Protein AF-A0A8J2XBV1-F1 (afdb_monomer_lite)

pLDDT: mean 71.99, std 15.27, range [30.27, 92.56]

Radius of gyration: 25.6 Å; chains: 1; bounding box: 51×56×79 Å

Structure (mmCIF, N/CA/C/O backbone):
data_AF-A0A8J2XBV1-F1
#
_entry.id   AF-A0A8J2XBV1-F1
#
loop_
_atom_site.group_PDB
_atom_site.id
_atom_site.type_symbol
_atom_site.label_atom_id
_atom_site.label_alt_id
_atom_site.label_comp_id
_atom_site.label_asym_id
_atom_site.label_entity_id
_atom_site.label_seq_id
_atom_site.pdbx_PDB_ins_code
_atom_site.Cartn_x
_atom_site.Cartn_y
_atom_site.Cartn_z
_atom_site.occupancy
_atom_site.B_iso_or_equiv
_atom_site.auth_seq_id
_atom_site.auth_comp_id
_atom_site.auth_asym_id
_atom_site.auth_atom_id
_atom_site.pdbx_PDB_model_num
ATOM 1 N N . MET A 1 1 ? -4.674 9.922 -10.154 1.00 35.88 1 MET A N 1
ATOM 2 C CA . MET A 1 1 ? -4.301 10.933 -9.141 1.00 35.88 1 MET A CA 1
ATOM 3 C C . MET A 1 1 ? -2.836 10.700 -8.803 1.00 35.88 1 MET A C 1
ATOM 5 O O . MET A 1 1 ? -2.489 9.567 -8.504 1.00 35.88 1 MET A O 1
ATOM 9 N N . ASN A 1 2 ? -1.985 11.711 -8.998 1.00 31.38 2 ASN A N 1
ATOM 10 C CA . ASN A 1 2 ? -0.523 11.577 -9.032 1.00 31.38 2 ASN A CA 1
ATOM 11 C C . ASN A 1 2 ? 0.071 11.439 -7.621 1.00 31.38 2 ASN A C 1
ATOM 13 O O . ASN A 1 2 ? -0.265 12.232 -6.742 1.00 31.38 2 ASN A O 1
ATOM 17 N N . SER A 1 3 ? 0.980 10.481 -7.415 1.00 35.09 3 SER A N 1
ATOM 18 C CA . SER A 1 3 ? 1.706 10.285 -6.147 1.00 35.09 3 SER A CA 1
ATOM 19 C C . SER A 1 3 ? 2.501 11.526 -5.713 1.00 35.09 3 SER A C 1
ATOM 21 O O . SER A 1 3 ? 2.623 11.780 -4.520 1.00 35.09 3 SER A O 1
ATOM 23 N N . SER A 1 4 ? 2.937 12.356 -6.667 1.00 41.31 4 SER A N 1
ATOM 24 C CA . SER A 1 4 ? 3.651 13.616 -6.418 1.00 41.31 4 SER A CA 1
ATOM 25 C C . SER A 1 4 ? 2.834 14.654 -5.640 1.00 41.31 4 SER A C 1
ATOM 27 O O . SER A 1 4 ? 3.397 15.432 -4.875 1.00 41.31 4 SER A O 1
ATOM 29 N N . HIS A 1 5 ? 1.503 14.650 -5.769 1.00 43.91 5 HIS A N 1
ATOM 30 C CA . HIS A 1 5 ? 0.652 15.558 -4.996 1.00 43.91 5 HIS A CA 1
ATOM 31 C C . HIS A 1 5 ? 0.572 15.167 -3.517 1.00 43.91 5 HIS A C 1
ATOM 33 O O . HIS A 1 5 ? 0.484 16.047 -2.666 1.00 43.91 5 HIS A O 1
ATOM 39 N N . LEU A 1 6 ? 0.619 13.867 -3.207 1.00 44.00 6 LEU A N 1
ATOM 40 C CA . LEU A 1 6 ? 0.543 13.367 -1.831 1.00 44.00 6 LEU A CA 1
ATOM 41 C C . LEU A 1 6 ? 1.850 13.617 -1.067 1.00 44.00 6 LEU A C 1
ATOM 43 O O . LEU A 1 6 ? 1.799 14.012 0.094 1.00 44.00 6 LEU A O 1
ATOM 47 N N . SER A 1 7 ? 3.000 13.470 -1.732 1.00 50.03 7 SER A N 1
ATOM 48 C CA . SER A 1 7 ? 4.315 13.785 -1.155 1.00 50.03 7 SER A CA 1
ATOM 49 C C . SER A 1 7 ? 4.479 15.283 -0.865 1.00 50.03 7 SER A C 1
ATOM 51 O O . SER A 1 7 ? 4.892 15.652 0.231 1.00 50.03 7 SER A O 1
ATOM 53 N N . ASN A 1 8 ? 4.053 16.158 -1.784 1.00 48.69 8 ASN A N 1
ATOM 54 C CA . ASN A 1 8 ? 4.083 17.610 -1.556 1.00 48.69 8 ASN A CA 1
ATOM 55 C C . ASN A 1 8 ? 3.135 18.049 -0.427 1.00 48.69 8 ASN A C 1
ATOM 57 O O . ASN A 1 8 ? 3.473 18.936 0.354 1.00 48.69 8 ASN A O 1
ATOM 61 N N . LEU A 1 9 ? 1.965 17.409 -0.299 1.00 50.53 9 LEU A N 1
ATOM 62 C CA . LEU A 1 9 ? 1.059 17.625 0.834 1.00 50.53 9 LEU A CA 1
ATOM 63 C C . LEU A 1 9 ? 1.712 17.227 2.163 1.00 50.53 9 LEU A C 1
ATOM 65 O O . LEU A 1 9 ? 1.534 17.930 3.154 1.00 50.53 9 LEU A O 1
ATOM 69 N N . GLN A 1 10 ? 2.483 16.138 2.198 1.00 57.53 10 GLN A N 1
ATOM 70 C CA . GLN A 1 10 ? 3.184 15.686 3.401 1.00 57.53 10 GLN A CA 1
ATOM 71 C C . GLN A 1 10 ? 4.262 16.686 3.845 1.00 57.53 10 GLN A C 1
ATOM 73 O O . GLN A 1 10 ? 4.274 17.070 5.014 1.00 57.53 10 GLN A O 1
ATOM 78 N N . GLU A 1 11 ? 5.122 17.149 2.935 1.00 58.75 11 GLU A N 1
ATOM 79 C CA . GLU A 1 11 ? 6.176 18.122 3.263 1.00 58.75 11 GLU A CA 1
ATOM 80 C C . GLU A 1 11 ? 5.599 19.462 3.729 1.00 58.75 11 GLU A C 1
ATOM 82 O O . GLU A 1 11 ? 6.021 19.990 4.759 1.00 58.75 11 GLU A O 1
ATOM 87 N N . GLN A 1 12 ? 4.575 19.976 3.041 1.00 55.91 12 GLN A N 1
ATOM 88 C CA . GLN A 1 12 ? 3.907 21.223 3.428 1.00 55.91 12 GLN A CA 1
ATOM 89 C C . GLN A 1 12 ? 3.196 21.099 4.784 1.00 55.91 12 GLN A C 1
ATOM 91 O O . GLN A 1 12 ? 3.256 22.016 5.601 1.00 55.91 12 GLN A O 1
ATOM 96 N N . THR A 1 13 ? 2.575 19.948 5.063 1.00 55.38 13 THR A N 1
ATOM 97 C CA . THR A 1 13 ? 1.907 19.689 6.349 1.00 55.38 13 THR A CA 1
ATOM 98 C C . THR A 1 13 ? 2.910 19.579 7.500 1.00 55.38 13 THR A C 1
ATOM 100 O O . THR A 1 13 ? 2.673 20.119 8.578 1.00 55.38 13 THR A O 1
ATOM 103 N N . LEU A 1 14 ? 4.044 18.903 7.286 1.00 55.84 14 LEU A N 1
ATOM 104 C CA . LEU A 1 14 ? 5.081 18.735 8.309 1.00 55.84 14 LEU A CA 1
ATOM 105 C C . LEU A 1 14 ? 5.819 20.049 8.605 1.00 55.84 14 LEU A C 1
ATOM 107 O O . LEU A 1 14 ? 6.143 20.308 9.762 1.00 55.84 14 LEU A O 1
ATOM 111 N N . GLN A 1 15 ? 6.042 20.897 7.595 1.00 55.69 15 GLN A N 1
ATOM 112 C CA . GLN A 1 15 ? 6.682 22.206 7.769 1.00 55.69 15 GLN A CA 1
ATOM 113 C C . GLN A 1 15 ? 5.765 23.230 8.458 1.00 55.69 15 GLN A C 1
ATOM 115 O O . GLN A 1 15 ? 6.230 23.973 9.321 1.00 55.69 15 GLN A O 1
ATOM 120 N N . ALA A 1 16 ? 4.465 23.248 8.137 1.00 52.16 16 ALA A N 1
ATOM 121 C CA . ALA A 1 16 ? 3.507 24.188 8.730 1.00 52.16 16 ALA A CA 1
ATOM 122 C C . ALA A 1 16 ? 3.268 23.956 10.237 1.00 52.16 16 ALA A C 1
ATOM 124 O O . ALA A 1 16 ? 2.949 24.893 10.968 1.00 52.16 16 ALA A O 1
ATOM 125 N N . GLN A 1 17 ? 3.448 22.725 10.726 1.00 53.00 17 GLN A N 1
ATOM 126 C CA . GLN A 1 17 ? 3.076 22.339 12.091 1.00 53.00 17 GLN A CA 1
ATOM 127 C C . GLN A 1 17 ? 4.174 22.445 13.152 1.00 53.00 17 GLN A C 1
ATOM 129 O O . GLN A 1 17 ? 3.894 22.207 14.328 1.00 53.00 17 GLN A O 1
ATOM 134 N N . ASN A 1 18 ? 5.397 22.849 12.803 1.00 51.78 18 ASN A N 1
ATOM 135 C CA . ASN A 1 18 ? 6.452 23.037 13.808 1.00 51.78 18 ASN A CA 1
ATOM 136 C C . ASN A 1 18 ? 6.137 24.143 14.842 1.00 51.78 18 ASN A C 1
ATOM 138 O O . ASN A 1 18 ? 6.843 24.243 15.841 1.00 51.78 18 ASN A O 1
ATOM 142 N N . ASN A 1 19 ? 5.054 24.915 14.659 1.00 46.25 19 ASN A N 1
ATOM 143 C CA . ASN A 1 19 ? 4.699 26.062 15.503 1.00 46.25 19 ASN A CA 1
ATOM 144 C C . ASN A 1 19 ? 3.360 25.947 16.270 1.00 46.25 19 ASN A C 1
ATOM 146 O O . ASN A 1 19 ? 3.010 26.882 16.987 1.00 46.25 19 ASN A O 1
ATOM 150 N N . SER A 1 20 ? 2.603 24.844 16.168 1.00 54.25 20 SER A N 1
ATOM 151 C CA . SER A 1 20 ? 1.304 24.692 16.858 1.00 54.25 20 SER A CA 1
A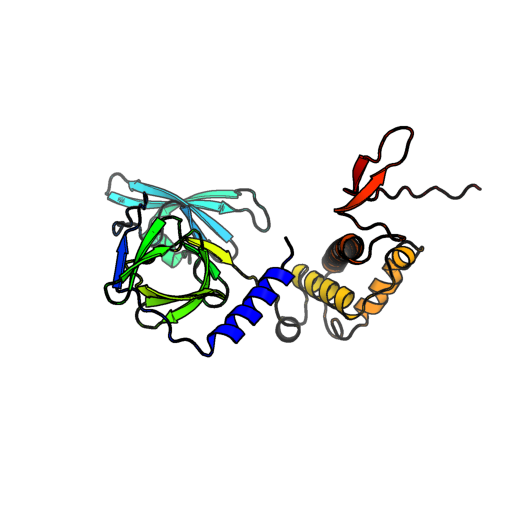TOM 152 C C . SER A 1 20 ? 1.279 23.488 17.803 1.00 54.25 20 SER A C 1
ATOM 154 O O . SER A 1 20 ? 1.558 22.367 17.378 1.00 54.25 20 SER A O 1
ATOM 156 N N . LEU A 1 21 ? 0.898 23.700 19.069 1.00 67.56 21 LEU A N 1
ATOM 157 C CA . LEU A 1 21 ? 0.720 22.616 20.042 1.00 67.56 21 LEU A CA 1
ATOM 158 C C . LEU A 1 21 ? -0.453 21.697 19.638 1.00 67.56 21 LEU A C 1
ATOM 160 O O . LEU A 1 21 ? -1.540 22.199 19.341 1.00 67.56 21 LEU A O 1
ATOM 164 N N . PRO A 1 22 ? -0.265 20.365 19.650 1.00 70.56 22 PRO A N 1
ATOM 165 C CA . PRO A 1 22 ? -1.313 19.417 19.290 1.00 70.56 22 PRO A CA 1
ATOM 166 C C . PRO A 1 22 ? -2.456 19.421 20.314 1.00 70.56 22 PRO A C 1
ATOM 168 O O . PRO A 1 22 ? -2.231 19.465 21.526 1.00 70.56 22 PRO A O 1
ATOM 171 N N . GLN A 1 23 ? -3.697 19.342 19.832 1.00 77.12 23 GLN A N 1
ATOM 172 C CA . GLN A 1 23 ? -4.890 19.353 20.677 1.00 77.12 23 GLN A CA 1
ATOM 173 C C . GLN A 1 23 ? -5.226 17.936 21.152 1.00 77.12 23 GLN A C 1
ATOM 175 O O . GLN A 1 23 ? -5.522 17.041 20.356 1.00 77.12 23 GLN A O 1
ATOM 180 N N . LYS A 1 24 ? -5.193 17.719 22.470 1.00 76.56 24 LYS A N 1
ATOM 181 C CA . LYS A 1 24 ? -5.520 16.422 23.070 1.00 76.56 24 LYS A CA 1
ATOM 182 C C . LYS A 1 24 ? -7.031 16.246 23.187 1.00 76.56 24 LYS A C 1
ATOM 184 O O . LYS A 1 24 ? -7.700 17.045 23.840 1.00 76.56 24 LYS A O 1
ATOM 189 N N . ILE A 1 25 ? -7.557 15.181 22.589 1.00 73.19 25 ILE A N 1
ATOM 190 C CA . ILE A 1 25 ? -8.992 14.899 22.597 1.00 73.19 25 ILE A CA 1
ATOM 191 C C . ILE A 1 25 ? -9.356 14.114 23.855 1.00 73.19 25 ILE A C 1
ATOM 193 O O . ILE A 1 25 ? -8.759 13.081 24.159 1.00 73.19 25 ILE A O 1
ATOM 197 N N . GLN A 1 26 ? -10.346 14.619 24.587 1.00 70.12 26 GLN A N 1
ATOM 198 C CA . GLN A 1 26 ? -10.780 14.059 25.868 1.00 70.12 26 GLN A CA 1
ATOM 199 C C . GLN A 1 26 ? -11.886 13.015 25.691 1.00 70.12 26 GLN A C 1
ATOM 201 O O . GLN A 1 26 ? -11.891 11.991 26.370 1.00 70.12 26 GLN A O 1
ATOM 206 N N . ALA A 1 27 ? -12.815 13.259 24.766 1.00 60.91 27 ALA A N 1
ATOM 207 C CA . ALA A 1 27 ? -13.942 12.374 24.497 1.00 60.91 27 ALA A CA 1
ATOM 208 C C . ALA A 1 27 ? -14.411 12.502 23.047 1.00 60.91 27 ALA A C 1
ATOM 210 O O . ALA A 1 27 ? -14.194 13.530 22.402 1.00 60.91 27 ALA A O 1
ATOM 211 N N . ILE A 1 28 ? -15.038 11.440 22.535 1.00 53.34 28 ILE A N 1
ATOM 212 C CA . ILE A 1 28 ? -15.497 11.355 21.148 1.00 53.34 28 ILE A CA 1
ATOM 213 C C . ILE A 1 28 ? -16.878 10.718 21.125 1.00 53.34 28 ILE A C 1
ATOM 215 O O . ILE A 1 28 ? -17.074 9.632 21.667 1.00 53.34 28 ILE A O 1
ATOM 219 N N . LEU A 1 29 ? -17.818 11.376 20.451 1.00 55.94 29 LEU A N 1
ATOM 220 C CA . LEU A 1 29 ? -19.062 10.764 20.010 1.00 55.94 29 LEU A CA 1
ATOM 221 C C . LEU A 1 29 ? -18.967 10.535 18.505 1.00 55.94 29 LEU A C 1
ATOM 223 O O . LEU A 1 29 ? -18.951 11.476 17.711 1.00 55.94 29 LEU A O 1
ATOM 227 N N . VAL A 1 30 ? -18.923 9.266 18.114 1.00 53.94 30 VAL A N 1
ATOM 228 C CA . VAL A 1 30 ? -19.066 8.862 16.716 1.00 53.94 30 VAL A CA 1
ATOM 229 C C . VAL A 1 30 ? -20.436 8.232 16.562 1.00 53.94 30 VAL A C 1
ATOM 231 O O . VAL A 1 30 ? -20.774 7.307 17.300 1.00 53.94 30 VAL A O 1
ATOM 234 N N . TYR A 1 31 ? -21.193 8.647 15.548 1.00 40.78 31 TYR A N 1
ATOM 235 C CA . TYR A 1 31 ? -22.283 7.825 15.022 1.00 40.78 31 TYR A CA 1
ATOM 236 C C . TYR A 1 31 ? -21.661 6.664 14.224 1.00 40.78 31 TYR A C 1
ATOM 238 O O . TYR A 1 31 ? -21.638 6.645 12.997 1.00 40.78 31 TYR A O 1
ATOM 246 N N . SER A 1 32 ? -21.025 5.734 14.932 1.00 41.16 32 SER A N 1
ATOM 247 C CA . SER A 1 32 ? -20.366 4.569 14.350 1.00 41.16 32 SER A CA 1
ATOM 248 C C . SER A 1 32 ? -21.318 3.381 14.424 1.00 41.16 32 SER A C 1
ATOM 250 O O . SER A 1 32 ? -21.654 2.922 15.511 1.00 41.16 32 SER A O 1
ATOM 252 N N . GLN A 1 33 ? -21.703 2.827 13.270 1.00 38.44 33 GLN A N 1
ATOM 253 C CA . GLN A 1 33 ? -22.332 1.498 13.201 1.00 38.44 33 GLN A CA 1
ATOM 254 C C . GLN A 1 33 ? -21.357 0.355 13.544 1.00 38.44 33 GLN A C 1
ATOM 256 O O . GLN A 1 33 ? -21.749 -0.809 13.588 1.00 38.44 33 GLN A O 1
ATOM 261 N N . HIS A 1 34 ? -20.090 0.664 13.819 1.00 40.88 34 HIS A N 1
ATOM 262 C CA . HIS A 1 34 ? -19.110 -0.294 14.299 1.00 40.88 34 HIS A CA 1
ATOM 263 C C . HIS A 1 34 ? -18.944 -0.136 15.807 1.00 40.88 34 HIS A C 1
ATOM 265 O O . HIS A 1 34 ? -18.075 0.589 16.293 1.00 40.88 34 HIS A O 1
ATOM 271 N N . ASN A 1 35 ? -19.791 -0.855 16.544 1.00 36.56 35 ASN A N 1
ATOM 272 C CA . ASN A 1 35 ? -19.511 -1.249 17.916 1.00 36.56 35 ASN A CA 1
ATOM 273 C C . ASN A 1 35 ? -18.195 -2.041 17.923 1.00 36.56 35 ASN A C 1
ATOM 275 O O . ASN A 1 35 ? -18.202 -3.253 17.708 1.00 36.56 35 ASN A O 1
ATOM 279 N N . LYS A 1 36 ? -17.063 -1.379 18.184 1.00 43.84 36 LYS A N 1
ATOM 280 C CA . LYS A 1 36 ? -15.833 -2.052 18.625 1.00 43.84 36 LYS A CA 1
ATOM 281 C C . LYS A 1 36 ? -16.021 -2.492 20.077 1.00 43.84 36 LYS A C 1
ATOM 283 O O . LYS A 1 36 ? -15.417 -1.961 21.002 1.00 43.84 36 LYS A O 1
ATOM 288 N N . GLY A 1 37 ? -16.926 -3.446 20.280 1.00 41.00 37 GLY A N 1
ATOM 289 C CA . GLY A 1 37 ? -16.888 -4.288 21.464 1.00 41.00 37 GLY A CA 1
ATOM 290 C C . GLY A 1 37 ? -15.640 -5.154 21.367 1.00 41.00 37 GLY A C 1
ATOM 291 O O . GLY A 1 37 ? -15.310 -5.624 20.286 1.00 41.00 37 GLY A O 1
ATOM 292 N N . ASN A 1 38 ? -14.935 -5.343 22.476 1.00 43.22 38 ASN A N 1
ATOM 293 C CA . ASN A 1 38 ? -13.756 -6.198 22.566 1.00 43.22 38 ASN A CA 1
ATOM 294 C C . ASN A 1 38 ? -14.134 -7.627 22.114 1.00 43.22 38 ASN A C 1
ATOM 296 O O . ASN A 1 38 ? -14.724 -8.393 22.881 1.00 43.22 38 ASN A O 1
ATOM 300 N N . THR A 1 39 ? -13.922 -7.968 20.839 1.00 56.03 39 THR A N 1
ATOM 301 C CA . THR A 1 39 ? -14.378 -9.252 20.303 1.00 56.03 39 THR A CA 1
ATOM 302 C C . THR A 1 39 ? -13.402 -10.351 20.723 1.00 56.03 39 THR A C 1
ATOM 304 O O . THR A 1 39 ? -12.187 -10.173 20.693 1.00 56.03 39 THR A O 1
ATOM 307 N N . LYS A 1 40 ? -13.906 -11.548 21.063 1.00 69.81 40 LYS A N 1
ATOM 308 C CA . LYS A 1 40 ? -13.081 -12.739 21.394 1.00 69.81 40 LYS A CA 1
ATOM 309 C C . LYS A 1 40 ? -12.131 -13.189 20.262 1.00 69.81 40 LYS A C 1
ATOM 311 O O . LYS A 1 40 ? -11.399 -14.168 20.424 1.00 69.81 40 LYS A O 1
ATOM 316 N N . PHE A 1 41 ? -12.187 -12.523 19.112 1.00 70.00 41 PHE A N 1
ATOM 317 C CA . PHE A 1 41 ? -11.398 -12.797 17.921 1.00 70.00 41 PHE A CA 1
ATOM 318 C C . PHE A 1 41 ? -10.400 -11.691 17.581 1.00 70.00 41 PHE A C 1
ATOM 320 O O . PHE A 1 41 ? -9.637 -11.878 16.637 1.00 70.00 41 PHE A O 1
ATOM 327 N N . ALA A 1 42 ? -10.365 -10.583 18.329 1.00 71.50 42 ALA A N 1
ATOM 328 C CA . ALA A 1 42 ? -9.333 -9.571 18.162 1.00 71.50 42 ALA A CA 1
ATOM 329 C C . ALA A 1 42 ? -7.935 -10.219 18.272 1.00 71.50 42 ALA A C 1
ATOM 331 O O . ALA A 1 42 ? -7.712 -11.031 19.176 1.00 71.50 42 ALA A O 1
ATOM 332 N N . PRO A 1 43 ? -6.995 -9.899 17.363 1.00 78.44 43 PRO A N 1
ATOM 333 C CA . PRO A 1 43 ? -7.057 -8.828 16.354 1.00 78.44 43 PRO A CA 1
ATOM 334 C C . PRO A 1 43 ? -7.633 -9.226 14.971 1.00 78.44 43 PRO A C 1
ATOM 336 O O . PRO A 1 43 ? -7.621 -8.429 14.036 1.00 78.44 43 PRO A O 1
ATOM 339 N N . PHE A 1 44 ? -8.132 -10.448 14.802 1.00 84.44 44 PHE A N 1
ATOM 340 C CA . PHE A 1 44 ? -8.560 -11.023 13.521 1.00 84.44 44 PHE A CA 1
ATOM 341 C C . PHE A 1 44 ? -10.077 -10.942 13.304 1.00 84.44 44 PHE A C 1
ATOM 343 O O . PHE A 1 44 ? -10.759 -11.95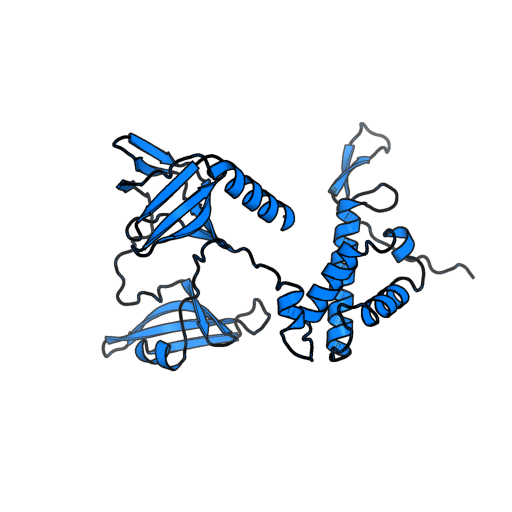7 13.156 1.00 84.44 44 PHE A O 1
ATOM 350 N N . GLU A 1 45 ? -10.626 -9.737 13.305 1.00 83.81 45 GLU A N 1
ATOM 351 C CA . GLU A 1 45 ? -12.048 -9.516 13.043 1.00 83.81 45 GLU A CA 1
ATOM 352 C C . GLU A 1 45 ? -12.399 -9.715 11.564 1.00 83.81 45 GLU A C 1
ATOM 354 O O . GLU A 1 45 ? -11.535 -9.768 10.686 1.00 83.81 45 GLU A O 1
ATOM 359 N N . LYS A 1 46 ? -13.695 -9.832 11.264 1.00 80.38 46 LYS A N 1
ATOM 360 C CA . LYS A 1 46 ? -14.170 -9.891 9.882 1.00 80.38 46 LYS A CA 1
ATOM 361 C C . LYS A 1 46 ? -13.666 -8.669 9.105 1.00 80.38 46 LYS A C 1
ATOM 363 O O . LYS A 1 46 ? -13.806 -7.539 9.555 1.00 80.38 46 LYS A O 1
ATOM 368 N N . HIS A 1 47 ? -13.139 -8.921 7.913 1.00 78.12 47 HIS A N 1
ATOM 369 C CA . HIS A 1 47 ? -12.472 -7.974 7.019 1.00 78.12 47 HIS A CA 1
ATOM 370 C C . HIS A 1 47 ? -11.088 -7.482 7.467 1.00 78.12 47 HIS A C 1
ATOM 372 O O . HIS A 1 47 ? -10.492 -6.669 6.760 1.00 78.12 47 HIS A O 1
ATOM 378 N N . THR A 1 48 ? -10.522 -8.001 8.563 1.00 77.12 48 THR A N 1
ATOM 379 C CA . THR A 1 48 ? -9.115 -7.748 8.893 1.00 77.12 48 THR A CA 1
ATOM 380 C C . THR A 1 48 ? -8.220 -8.268 7.770 1.00 77.12 48 THR A C 1
ATOM 382 O O . THR A 1 48 ? -8.308 -9.436 7.379 1.00 77.12 48 THR A O 1
ATOM 385 N N . LEU A 1 49 ? -7.344 -7.401 7.262 1.00 82.38 49 LEU A N 1
ATOM 386 C CA . LEU A 1 49 ? -6.267 -7.798 6.360 1.00 82.38 49 LEU A CA 1
ATOM 387 C C . LEU A 1 49 ? -5.178 -8.503 7.160 1.00 82.38 49 LEU A C 1
ATOM 389 O O . LEU A 1 49 ? -4.823 -8.068 8.253 1.00 82.38 49 LEU A O 1
ATOM 393 N N . VAL A 1 50 ? -4.640 -9.578 6.609 1.00 86.25 50 VAL A N 1
ATOM 394 C CA . VAL A 1 50 ? -3.600 -10.395 7.228 1.00 86.25 50 VAL A CA 1
ATOM 395 C C . VAL A 1 50 ? -2.456 -10.617 6.250 1.00 86.25 50 VAL A C 1
ATOM 397 O O . VAL A 1 50 ? -2.642 -10.598 5.032 1.00 86.25 50 VAL A O 1
ATOM 400 N N . LYS A 1 51 ? -1.270 -10.864 6.795 1.00 89.12 51 LYS A N 1
ATOM 401 C CA . LYS A 1 51 ? -0.086 -11.290 6.053 1.00 89.12 51 LYS A CA 1
ATOM 402 C C . LYS A 1 51 ? 0.434 -12.602 6.621 1.00 89.12 51 LYS A C 1
ATOM 404 O O . LYS A 1 51 ? 0.338 -12.850 7.822 1.00 89.12 51 LYS A O 1
ATOM 409 N N . ALA A 1 52 ? 0.998 -13.429 5.752 1.00 85.62 52 ALA A N 1
ATOM 410 C CA . ALA A 1 52 ? 1.752 -14.612 6.133 1.00 85.62 52 ALA A CA 1
ATOM 411 C C . ALA A 1 52 ? 2.883 -14.822 5.129 1.00 85.62 52 ALA A C 1
ATOM 413 O O . ALA A 1 52 ? 2.630 -15.158 3.973 1.00 85.62 52 ALA A O 1
ATOM 414 N N . LYS A 1 53 ? 4.132 -14.618 5.565 1.00 82.06 53 LYS A N 1
ATOM 415 C CA . LYS A 1 53 ? 5.317 -14.636 4.689 1.00 82.06 53 LYS A CA 1
ATOM 416 C C . LYS A 1 53 ? 5.099 -13.739 3.454 1.00 82.06 53 LYS A C 1
ATOM 418 O O . LYS A 1 53 ? 5.024 -12.527 3.618 1.00 82.06 53 LYS A O 1
ATOM 423 N N . ASN A 1 54 ? 4.924 -14.327 2.267 1.00 76.75 54 ASN A N 1
ATOM 424 C CA . ASN A 1 54 ? 4.739 -13.615 0.995 1.00 76.75 54 ASN A CA 1
ATOM 425 C C . ASN A 1 54 ? 3.276 -13.566 0.522 1.00 76.75 54 ASN A C 1
ATOM 427 O O . ASN A 1 54 ? 3.016 -13.189 -0.615 1.00 76.75 54 ASN A O 1
ATOM 431 N N . SER A 1 55 ? 2.322 -13.967 1.363 1.00 80.12 55 SER A N 1
ATOM 432 C CA . SER A 1 55 ? 0.903 -14.010 1.017 1.00 80.12 55 SER A CA 1
ATOM 433 C C . SER A 1 55 ? 0.113 -12.970 1.799 1.00 80.12 55 SER A C 1
ATOM 435 O O . SER A 1 55 ? 0.327 -12.767 2.998 1.00 80.12 55 SER A O 1
ATOM 437 N N . PHE A 1 56 ? -0.856 -12.364 1.122 1.00 87.19 56 PHE A N 1
ATOM 438 C CA . PHE A 1 56 ? -1.834 -11.461 1.715 1.00 87.19 56 PHE A CA 1
ATOM 439 C C . PHE A 1 56 ? -3.197 -12.137 1.753 1.00 87.19 56 PHE A C 1
ATOM 441 O O . PHE A 1 56 ? -3.544 -12.915 0.859 1.00 87.19 56 PHE A O 1
ATOM 448 N N . GLY A 1 57 ? -3.973 -11.841 2.789 1.00 86.75 57 GLY A N 1
ATOM 449 C CA . GLY A 1 57 ? -5.303 -12.400 2.959 1.00 86.75 57 GLY A CA 1
ATOM 450 C C . GLY A 1 57 ? -6.257 -11.465 3.685 1.00 86.75 57 GLY A C 1
ATOM 451 O O . GLY A 1 57 ? -5.858 -10.442 4.237 1.00 86.75 57 GLY A O 1
ATOM 452 N N . ILE A 1 58 ? -7.540 -11.802 3.650 1.00 87.94 58 ILE A N 1
ATOM 453 C CA . ILE A 1 58 ? -8.602 -11.100 4.368 1.00 87.94 58 ILE A CA 1
ATOM 454 C C . ILE A 1 58 ? -9.432 -12.098 5.159 1.00 87.94 58 ILE A C 1
ATOM 456 O O . ILE A 1 58 ? -9.831 -13.149 4.650 1.00 87.94 58 ILE A O 1
ATOM 460 N N . VAL A 1 59 ? -9.708 -11.766 6.414 1.00 86.31 59 VAL A N 1
ATOM 461 C CA . VAL A 1 59 ? -10.607 -12.550 7.256 1.00 86.31 59 VAL A CA 1
ATOM 462 C C . VAL A 1 59 ? -12.030 -12.412 6.716 1.00 86.31 59 VAL A C 1
ATOM 464 O O . VAL A 1 59 ? -12.604 -11.328 6.689 1.00 86.31 59 VAL A O 1
ATOM 467 N N . LEU A 1 60 ? -12.629 -13.518 6.288 1.00 85.62 60 LEU A N 1
ATOM 468 C CA . LEU A 1 60 ? -14.003 -13.542 5.784 1.00 85.62 60 LEU A CA 1
ATOM 469 C C . LEU A 1 60 ? -15.027 -13.726 6.898 1.00 85.62 60 LEU A C 1
ATOM 471 O O . LEU A 1 60 ? -16.127 -13.172 6.837 1.00 85.62 60 LEU A O 1
ATOM 475 N N . LYS A 1 61 ? -14.697 -14.569 7.877 1.00 88.50 61 LYS A N 1
ATOM 476 C CA . LYS A 1 61 ? -15.581 -14.887 8.993 1.00 88.50 61 LYS A CA 1
ATOM 477 C C . LYS A 1 61 ? -14.818 -15.486 10.164 1.00 88.50 61 LYS A C 1
ATOM 479 O O . LYS A 1 61 ? -13.770 -16.113 10.003 1.00 88.50 61 LYS A O 1
ATOM 484 N N . ASN A 1 62 ? -15.453 -15.356 11.315 1.00 89.75 62 ASN A N 1
ATOM 485 C CA . ASN A 1 62 ? -15.066 -15.939 12.583 1.00 89.75 62 ASN A CA 1
ATOM 486 C C . ASN A 1 62 ? -16.157 -16.933 12.977 1.00 89.75 62 ASN A C 1
ATOM 488 O O . ASN A 1 62 ? -17.344 -16.635 12.838 1.00 89.75 62 ASN A O 1
ATOM 492 N N . SER A 1 63 ? -15.774 -18.119 13.429 1.00 88.12 63 SER A N 1
ATOM 493 C CA . SER A 1 63 ? -16.720 -19.181 13.775 1.00 88.12 63 SER A CA 1
ATOM 494 C C . SER A 1 63 ? -16.232 -19.995 14.962 1.00 88.12 63 SER A C 1
ATOM 496 O O . SER A 1 63 ? -15.050 -19.960 15.306 1.00 88.12 63 SER A O 1
ATOM 498 N N . TYR A 1 64 ? -17.152 -20.749 15.550 1.00 88.69 64 TYR A N 1
ATOM 499 C CA . TYR A 1 64 ? -16.860 -21.773 16.541 1.00 88.69 64 TYR A CA 1
ATOM 500 C C . TYR A 1 64 ? -17.222 -23.141 15.971 1.00 88.69 64 TYR A C 1
ATOM 502 O O . TYR A 1 64 ? -18.167 -23.244 15.186 1.00 88.69 64 TYR A O 1
ATOM 510 N N . ASP A 1 65 ? -16.473 -24.174 16.340 1.00 81.94 65 ASP A N 1
ATOM 511 C CA . ASP A 1 65 ? -16.913 -25.550 16.116 1.00 81.94 65 ASP A CA 1
ATOM 512 C C . ASP A 1 65 ? -17.856 -26.028 17.237 1.00 81.94 65 ASP A C 1
ATOM 514 O O . ASP A 1 65 ? -18.157 -25.300 18.186 1.00 81.94 65 ASP A O 1
ATOM 518 N N . GLN A 1 66 ? -18.303 -27.282 17.137 1.00 83.75 66 GLN A N 1
ATOM 519 C CA . GLN A 1 66 ? -19.164 -27.927 18.136 1.00 83.75 66 GLN A CA 1
ATOM 520 C C . GLN A 1 66 ? -18.532 -28.048 19.536 1.00 83.75 66 GLN A C 1
ATOM 522 O O . GLN A 1 66 ? -19.244 -28.284 20.506 1.00 83.75 66 GLN A O 1
ATOM 527 N N . TYR A 1 67 ? -17.213 -27.867 19.651 1.00 85.31 67 TYR A N 1
ATOM 528 C CA . TYR A 1 67 ? -16.463 -27.891 20.908 1.00 85.31 67 TYR A CA 1
ATOM 529 C C . TYR A 1 67 ? -16.070 -26.484 21.376 1.00 85.31 67 TYR A C 1
ATOM 531 O O . TYR A 1 67 ? -15.207 -26.337 22.240 1.00 85.31 67 TYR A O 1
ATOM 539 N N . ASN A 1 68 ? -16.688 -25.441 20.811 1.00 82.19 68 ASN A N 1
ATOM 540 C CA . ASN A 1 68 ? -16.411 -24.042 21.125 1.00 82.19 68 ASN A CA 1
ATOM 541 C C . ASN A 1 68 ? -14.950 -23.618 20.846 1.00 82.19 68 ASN A C 1
ATOM 543 O O . ASN A 1 68 ? -14.453 -22.645 21.422 1.00 82.19 68 ASN A O 1
ATOM 547 N N . ARG A 1 69 ? -14.249 -24.308 19.936 1.00 84.94 69 ARG A N 1
ATOM 548 C CA . ARG A 1 69 ? -12.926 -23.891 19.454 1.00 84.94 69 ARG A CA 1
ATOM 549 C C . ARG A 1 69 ? -13.075 -22.810 18.398 1.00 84.94 69 ARG A C 1
ATOM 551 O O . ARG A 1 69 ? -13.952 -22.876 17.540 1.00 84.94 69 ARG A O 1
ATOM 558 N N . ARG A 1 70 ? -12.202 -21.806 18.460 1.00 90.00 70 ARG A N 1
ATOM 559 C CA . ARG A 1 70 ? -12.230 -20.631 17.581 1.00 90.00 70 ARG A CA 1
ATOM 560 C C . ARG A 1 70 ? -11.596 -20.946 16.233 1.00 90.00 70 ARG A C 1
ATOM 562 O O . ARG A 1 70 ? -10.453 -21.391 16.183 1.00 90.00 70 ARG A O 1
ATOM 569 N N . PHE A 1 71 ? -12.302 -20.610 15.161 1.00 91.19 71 PHE A N 1
ATOM 570 C CA . PHE A 1 71 ? -11.817 -20.719 13.790 1.00 91.19 71 PHE A CA 1
ATOM 571 C C . PHE A 1 71 ? -11.915 -19.386 13.055 1.00 91.19 71 PHE A C 1
ATOM 573 O O . PHE A 1 71 ? -12.888 -18.642 13.210 1.00 91.19 71 PHE A O 1
ATOM 580 N N . ILE A 1 72 ? -10.913 -19.120 12.221 1.00 91.25 72 ILE A N 1
ATOM 581 C CA . ILE A 1 72 ? -10.830 -17.940 11.363 1.00 91.25 72 ILE A CA 1
ATOM 582 C C . ILE A 1 72 ? -10.713 -18.391 9.915 1.00 91.25 72 ILE A C 1
ATOM 584 O O . ILE A 1 72 ? -9.746 -19.050 9.535 1.00 91.25 72 ILE A O 1
ATOM 588 N N . THR A 1 73 ? -11.693 -18.023 9.093 1.00 92.44 73 THR A N 1
ATOM 589 C CA . THR A 1 73 ? -11.635 -18.262 7.650 1.00 92.44 73 THR A CA 1
ATOM 590 C C . THR A 1 73 ? -10.977 -17.078 6.960 1.00 92.44 73 THR A C 1
ATOM 592 O O . THR A 1 73 ? -11.493 -15.963 7.031 1.00 92.44 73 THR A O 1
ATOM 595 N N . ILE A 1 74 ? -9.882 -17.328 6.248 1.00 90.62 74 ILE A N 1
ATOM 596 C CA . ILE A 1 74 ? -9.112 -16.326 5.508 1.00 90.62 74 ILE A CA 1
ATOM 597 C C . ILE A 1 74 ? -9.199 -16.639 4.012 1.00 90.62 74 ILE A C 1
ATOM 599 O O . ILE A 1 74 ? -9.006 -17.784 3.599 1.00 90.62 74 ILE A O 1
ATOM 603 N N . ALA A 1 75 ? -9.496 -15.624 3.203 1.00 90.56 75 ALA A N 1
ATOM 604 C CA . ALA A 1 75 ? -9.297 -15.661 1.759 1.00 90.56 75 ALA A CA 1
ATOM 605 C C . ALA A 1 75 ? -7.908 -15.117 1.434 1.00 90.56 75 ALA A C 1
ATOM 607 O O . ALA A 1 75 ? -7.588 -14.008 1.844 1.00 90.56 75 ALA A O 1
ATOM 608 N N . TRP A 1 76 ? -7.106 -15.892 0.716 1.00 88.12 76 TRP A N 1
ATOM 609 C CA . TRP A 1 76 ? -5.748 -15.551 0.317 1.00 88.12 76 TRP A CA 1
ATOM 610 C C . TRP A 1 76 ? -5.720 -15.142 -1.147 1.00 88.12 76 TRP A C 1
ATOM 612 O O . TRP A 1 76 ? -6.294 -15.830 -1.994 1.00 88.12 76 TRP A O 1
ATOM 622 N N . TRP A 1 77 ? -5.035 -14.043 -1.432 1.00 84.75 77 TRP A N 1
ATOM 623 C CA . TRP A 1 77 ? -4.765 -13.612 -2.796 1.00 84.75 77 TRP A CA 1
ATOM 624 C C . TRP A 1 77 ? -3.686 -14.468 -3.444 1.00 84.75 77 TRP A C 1
ATOM 626 O O . TRP A 1 77 ? -2.751 -14.909 -2.774 1.00 84.75 77 TRP A O 1
ATOM 636 N N . LYS A 1 78 ? -3.805 -14.644 -4.760 1.00 75.06 78 LYS A N 1
ATOM 637 C CA . LYS A 1 78 ? -2.717 -15.155 -5.589 1.00 75.06 78 LYS A CA 1
ATOM 638 C C . LYS A 1 78 ? -1.607 -14.104 -5.634 1.00 75.06 78 LYS A C 1
ATOM 640 O O . LYS A 1 78 ? -1.884 -12.911 -5.769 1.00 75.06 78 LYS A O 1
ATOM 645 N N . ASN A 1 79 ? -0.351 -14.537 -5.543 1.00 71.25 79 ASN A N 1
ATOM 646 C CA . ASN A 1 79 ? 0.789 -13.620 -5.590 1.00 71.25 79 ASN A CA 1
ATOM 647 C C . ASN A 1 79 ? 0.731 -12.730 -6.843 1.00 71.25 79 ASN A C 1
ATOM 649 O O . ASN A 1 79 ? 0.523 -13.224 -7.952 1.00 71.25 79 ASN A O 1
ATOM 653 N N . ASN A 1 80 ? 0.933 -11.423 -6.649 1.00 60.09 80 ASN A N 1
ATOM 654 C CA . ASN A 1 80 ? 0.911 -10.401 -7.702 1.00 60.09 80 ASN A CA 1
ATOM 655 C C . ASN A 1 80 ? -0.401 -10.332 -8.511 1.00 60.09 80 ASN A C 1
ATOM 657 O O . ASN A 1 80 ? -0.387 -9.921 -9.670 1.00 60.09 80 ASN A O 1
ATOM 661 N N . SER A 1 81 ? -1.534 -10.722 -7.919 1.00 61.88 81 SER A N 1
ATOM 662 C CA . SER A 1 81 ? -2.852 -10.680 -8.558 1.00 61.88 81 SER A CA 1
ATOM 663 C C . SER A 1 81 ? -3.924 -10.132 -7.613 1.00 61.88 81 SER A C 1
ATOM 665 O O . SER A 1 81 ? -3.805 -10.195 -6.390 1.00 61.88 81 SER A O 1
ATOM 667 N N . THR A 1 82 ? -4.998 -9.597 -8.191 1.00 65.25 82 THR A N 1
ATOM 668 C CA . THR A 1 82 ? -6.216 -9.200 -7.469 1.00 65.25 82 THR A CA 1
ATOM 669 C C . THR A 1 82 ? -7.168 -10.378 -7.229 1.00 65.25 82 THR A C 1
ATOM 671 O O . THR A 1 82 ? -8.166 -10.230 -6.521 1.00 65.25 82 THR A O 1
ATOM 674 N N . GLU A 1 83 ? -6.857 -11.554 -7.777 1.00 73.56 83 GLU A N 1
ATOM 675 C CA . GLU A 1 83 ? -7.658 -12.770 -7.657 1.00 73.56 83 GLU A CA 1
ATOM 676 C C . GLU A 1 83 ? -7.415 -13.504 -6.332 1.00 73.56 83 GLU A C 1
ATOM 678 O O . GLU A 1 83 ? -6.292 -13.589 -5.829 1.00 73.56 83 GLU A O 1
ATOM 683 N N . ILE A 1 84 ? -8.481 -14.096 -5.788 1.00 83.38 84 ILE A N 1
ATOM 684 C CA . ILE A 1 84 ? -8.406 -14.976 -4.618 1.00 83.38 84 ILE A CA 1
ATOM 685 C C . ILE A 1 84 ? -7.960 -16.367 -5.074 1.00 83.38 84 ILE A C 1
ATOM 687 O O . ILE A 1 84 ? -8.674 -17.031 -5.819 1.00 83.38 84 ILE A O 1
ATOM 691 N N . GLU A 1 85 ? -6.810 -16.821 -4.581 1.00 82.62 85 GLU A N 1
ATOM 692 C CA . GLU A 1 85 ? -6.270 -18.156 -4.851 1.00 82.62 85 GLU A CA 1
ATOM 693 C C . GLU A 1 85 ? -7.012 -19.227 -4.055 1.00 82.62 85 GLU A C 1
ATOM 695 O O . GLU A 1 85 ? -7.417 -20.259 -4.585 1.00 82.62 85 GLU A O 1
ATOM 700 N N . ARG A 1 86 ? -7.182 -18.994 -2.749 1.00 87.38 86 ARG A N 1
ATOM 701 C CA . ARG A 1 86 ? -7.722 -20.007 -1.839 1.00 87.38 86 ARG A CA 1
ATOM 702 C C . ARG A 1 86 ? -8.448 -19.393 -0.660 1.00 87.38 86 ARG A C 1
ATOM 704 O O . ARG A 1 86 ? -8.145 -18.289 -0.218 1.00 87.38 86 ARG A O 1
ATOM 711 N N . LYS A 1 87 ? -9.383 -20.151 -0.098 1.00 92.56 87 LYS A N 1
ATOM 712 C CA . LYS A 1 87 ? -10.057 -19.833 1.164 1.00 92.56 87 LYS A CA 1
ATOM 713 C C . LYS A 1 87 ? -9.793 -20.972 2.134 1.00 92.56 87 LYS A C 1
ATOM 715 O O . LYS A 1 87 ? -10.020 -22.124 1.780 1.00 92.56 87 LYS A O 1
ATOM 720 N N . PHE A 1 88 ? -9.313 -20.664 3.333 1.00 92.44 88 PHE A N 1
ATOM 721 C CA . PHE A 1 88 ? -8.974 -21.685 4.321 1.00 92.44 88 PHE A CA 1
ATOM 722 C C . PHE A 1 88 ? -9.393 -21.264 5.728 1.00 92.44 88 PHE A C 1
ATOM 724 O O . PHE A 1 88 ? -9.307 -20.088 6.075 1.00 92.44 88 PHE A O 1
ATOM 731 N N . SER A 1 89 ? -9.855 -22.227 6.525 1.00 92.50 89 SER A N 1
ATOM 732 C CA . SER A 1 89 ? -10.261 -22.019 7.917 1.00 92.50 89 SER A CA 1
ATOM 733 C C . SER A 1 89 ? -9.191 -22.547 8.858 1.00 92.50 89 SER A C 1
ATOM 735 O O . SER A 1 89 ? -8.941 -23.747 8.895 1.00 92.50 89 SER A O 1
ATOM 737 N N . TYR A 1 90 ? -8.590 -21.651 9.632 1.00 90.88 90 TYR A N 1
ATOM 738 C CA . TYR A 1 90 ? -7.548 -21.971 10.600 1.00 90.88 90 TYR A CA 1
ATOM 739 C C . TYR A 1 90 ? -8.134 -22.032 12.009 1.00 90.88 90 TYR A C 1
ATOM 741 O O . TYR A 1 90 ? -8.916 -21.141 12.364 1.00 90.88 90 TYR A O 1
ATOM 749 N N . PRO A 1 91 ? -7.744 -23.013 12.838 1.00 91.25 91 PRO A N 1
ATOM 750 C CA . PRO A 1 91 ? -7.844 -22.868 14.282 1.00 91.25 91 PRO A CA 1
ATOM 751 C C . PRO A 1 91 ? -7.120 -21.591 14.721 1.00 91.25 91 PRO A C 1
ATOM 753 O O . PRO A 1 91 ? -6.042 -21.273 14.221 1.00 91.25 91 PRO A O 1
ATOM 756 N N . TYR A 1 92 ? -7.703 -20.845 15.658 1.00 87.88 92 TYR A N 1
ATOM 757 C CA . TYR A 1 92 ? -7.125 -19.585 16.139 1.00 87.88 92 TYR A CA 1
ATOM 758 C C . TYR A 1 92 ? -5.698 -19.764 16.681 1.00 87.88 92 TYR A C 1
ATOM 760 O O . TYR A 1 92 ? -4.841 -18.900 16.509 1.00 87.88 92 TYR A O 1
ATOM 768 N N . GLU A 1 93 ? -5.448 -20.899 17.329 1.00 85.81 93 GLU A N 1
ATOM 769 C CA . GLU A 1 93 ? -4.171 -21.250 17.957 1.00 85.81 93 GLU A CA 1
ATOM 770 C C . GLU A 1 93 ? -3.049 -21.460 16.929 1.00 85.81 93 GLU A C 1
ATOM 772 O O . GLU A 1 93 ? -1.894 -21.146 17.215 1.00 85.81 93 GLU A O 1
ATOM 777 N N . ASP A 1 94 ? -3.395 -21.866 15.705 1.00 89.12 94 ASP A N 1
ATOM 778 C CA . ASP A 1 94 ? -2.434 -22.151 14.635 1.00 89.12 94 ASP A CA 1
ATOM 779 C C . ASP A 1 94 ? -1.963 -20.889 13.904 1.00 89.12 94 ASP A C 1
ATOM 781 O O . ASP A 1 94 ? -0.949 -20.914 13.207 1.00 89.12 94 ASP A O 1
ATOM 785 N N . LEU A 1 95 ? -2.646 -19.752 14.079 1.00 85.56 95 LEU A N 1
ATOM 786 C CA . LEU A 1 95 ? -2.300 -18.506 13.387 1.00 85.56 95 LEU A CA 1
ATOM 787 C C . LEU A 1 95 ? -0.881 -18.036 13.730 1.00 85.56 95 LEU A C 1
ATOM 789 O O . LEU A 1 95 ? -0.116 -17.669 12.837 1.00 85.56 95 LEU A O 1
ATOM 793 N N . LYS A 1 96 ? -0.503 -18.092 15.013 1.00 84.69 96 LYS A N 1
ATOM 794 C CA . LYS A 1 96 ? 0.821 -17.655 15.480 1.00 84.69 96 LYS A CA 1
ATOM 795 C C . LYS A 1 96 ? 1.947 -18.582 14.987 1.00 84.69 96 LYS A C 1
ATOM 797 O O . LYS A 1 96 ? 2.890 -18.052 14.400 1.00 84.69 96 LYS A O 1
ATOM 802 N N . PRO A 1 97 ? 1.872 -19.921 15.142 1.00 85.75 97 PRO A N 1
ATOM 803 C CA . PRO A 1 97 ? 2.834 -20.847 14.537 1.00 85.75 97 PRO A CA 1
ATOM 804 C C . PRO A 1 97 ? 2.990 -20.670 13.022 1.00 85.75 97 PRO A C 1
ATOM 806 O O . PRO A 1 97 ? 4.101 -20.731 12.499 1.00 85.75 97 PRO A O 1
ATOM 809 N N . LEU A 1 98 ? 1.895 -20.384 12.314 1.00 81.00 98 LEU A N 1
ATOM 810 C CA . LEU A 1 98 ? 1.906 -20.152 10.867 1.00 81.00 98 LEU A CA 1
ATOM 811 C C . LEU A 1 98 ? 2.399 -18.753 10.467 1.00 81.00 98 LEU A C 1
ATOM 813 O O . LEU A 1 98 ? 2.447 -18.443 9.276 1.00 81.00 98 LEU A O 1
ATOM 817 N N . SER A 1 99 ? 2.793 -17.914 11.434 1.00 88.38 99 SER A N 1
ATOM 818 C CA . SER A 1 99 ? 3.196 -16.519 11.210 1.00 88.38 99 SER A CA 1
ATOM 819 C C . SER A 1 99 ? 2.129 -15.697 10.473 1.00 88.38 99 SER A C 1
ATOM 821 O O . SER A 1 99 ? 2.456 -14.789 9.710 1.00 88.38 99 SER A O 1
ATOM 823 N N . ILE A 1 100 ? 0.854 -16.030 10.685 1.00 87.12 100 ILE A N 1
ATOM 824 C CA . ILE A 1 100 ? -0.281 -15.260 10.188 1.00 87.12 100 ILE A CA 1
ATOM 825 C C . ILE A 1 100 ? -0.512 -14.129 11.183 1.00 87.12 100 ILE A C 1
ATOM 827 O O . ILE A 1 100 ? -0.887 -14.369 12.332 1.00 87.12 100 ILE A O 1
ATOM 831 N N . THR A 1 101 ? -0.293 -12.894 10.749 1.00 89.81 101 THR A N 1
ATOM 832 C CA . THR A 1 101 ? -0.507 -11.704 11.575 1.00 89.81 101 THR A CA 1
ATOM 833 C C . THR A 1 101 ? -1.424 -10.717 10.863 1.00 89.81 101 THR A C 1
ATOM 835 O O . THR A 1 101 ? -1.447 -10.683 9.628 1.00 89.81 101 THR A O 1
ATOM 838 N N . PRO A 1 102 ? -2.215 -9.918 11.600 1.00 83.50 102 PRO A N 1
ATOM 839 C CA . PRO A 1 102 ? -2.903 -8.779 11.014 1.00 83.50 102 PRO A CA 1
ATOM 840 C C . PRO A 1 102 ? -1.890 -7.868 10.328 1.00 83.50 102 PRO A C 1
ATOM 842 O O . PRO A 1 102 ? -0.774 -7.674 10.811 1.00 83.50 102 PRO A O 1
ATOM 845 N N . LEU A 1 103 ? -2.275 -7.329 9.182 1.00 78.06 103 LEU A N 1
ATOM 846 C CA . LEU A 1 103 ? -1.502 -6.295 8.528 1.00 78.06 103 LEU A CA 1
ATOM 847 C C . LEU A 1 103 ? -1.690 -4.997 9.312 1.00 78.06 103 LEU A C 1
ATOM 849 O O . LEU A 1 103 ? -2.825 -4.563 9.518 1.00 78.06 103 LEU A O 1
ATOM 853 N N . ASP A 1 104 ? -0.589 -4.375 9.724 1.00 71.31 104 ASP A N 1
ATOM 854 C CA . ASP A 1 104 ? -0.622 -3.075 10.385 1.00 71.31 104 ASP A CA 1
ATOM 855 C C . ASP A 1 104 ? -1.190 -2.034 9.413 1.00 71.31 104 ASP A C 1
ATOM 857 O O . ASP A 1 104 ? -0.545 -1.649 8.440 1.00 71.31 104 ASP A O 1
ATOM 861 N N . GLN A 1 105 ? -2.436 -1.613 9.641 1.00 69.50 105 GLN A N 1
ATOM 862 C CA . GLN A 1 105 ? -3.118 -0.661 8.757 1.00 69.50 105 GLN A CA 1
ATOM 863 C C . GLN A 1 105 ? -2.780 0.800 9.085 1.00 69.50 105 GLN A C 1
ATOM 865 O O . GLN A 1 105 ? -3.045 1.679 8.273 1.00 69.50 105 GLN A O 1
ATOM 870 N N . LEU A 1 106 ? -2.234 1.057 10.278 1.00 74.00 106 LEU A N 1
ATOM 871 C CA . LEU A 1 106 ? -1.892 2.380 10.800 1.00 74.00 106 LEU A CA 1
ATOM 872 C C . LEU A 1 106 ? -0.384 2.442 11.057 1.00 74.00 106 LEU A C 1
ATOM 874 O O . LEU A 1 106 ? 0.078 2.296 12.184 1.00 74.00 106 LEU A O 1
ATOM 878 N N . ILE A 1 107 ? 0.383 2.630 9.989 1.00 78.00 107 ILE A N 1
ATOM 879 C CA . ILE A 1 107 ? 1.833 2.828 10.035 1.00 78.00 107 ILE A CA 1
ATOM 880 C C . ILE A 1 107 ? 2.118 4.336 10.154 1.00 78.00 107 ILE A C 1
ATOM 882 O O . ILE A 1 107 ? 1.716 5.089 9.251 1.00 78.00 107 ILE A O 1
ATOM 886 N N . PRO A 1 108 ? 2.789 4.793 11.231 1.00 79.75 108 PRO A N 1
ATOM 887 C CA . PRO A 1 108 ? 3.245 6.171 11.366 1.00 79.75 108 PRO A CA 1
ATOM 888 C C . PRO A 1 108 ? 4.015 6.650 10.145 1.00 79.75 108 PRO A C 1
ATOM 890 O O . PRO A 1 108 ? 4.760 5.889 9.535 1.00 79.75 108 PRO A O 1
ATOM 893 N N . GLN A 1 109 ? 3.822 7.913 9.786 1.00 76.75 109 GLN A N 1
ATOM 894 C CA . GLN A 1 109 ? 4.467 8.583 8.659 1.00 76.75 109 GLN A CA 1
ATOM 895 C C . GLN A 1 109 ? 4.202 7.954 7.285 1.00 76.75 109 GLN A C 1
ATOM 897 O O . GLN A 1 109 ? 4.795 8.355 6.289 1.00 76.75 109 GLN A O 1
ATOM 902 N N . LYS A 1 110 ? 3.295 6.979 7.207 1.00 76.69 110 LYS A N 1
ATOM 903 C CA . LYS A 1 110 ? 2.887 6.358 5.945 1.00 76.69 110 LYS A CA 1
ATOM 904 C C . LYS A 1 110 ? 1.384 6.378 5.772 1.00 76.69 110 LYS A C 1
ATOM 906 O O . LYS A 1 110 ? 0.902 6.405 4.649 1.00 76.69 110 LYS A O 1
ATOM 911 N N . THR A 1 111 ? 0.616 6.403 6.854 1.00 77.19 111 THR A N 1
ATOM 912 C CA . THR A 1 111 ? -0.836 6.248 6.755 1.00 77.19 111 THR A CA 1
ATOM 913 C C . THR A 1 111 ? -1.559 7.583 6.724 1.00 77.19 111 THR A C 1
ATOM 915 O O . THR A 1 111 ? -1.398 8.416 7.612 1.00 77.19 111 THR A O 1
ATOM 918 N N . ILE A 1 112 ? -2.429 7.745 5.733 1.00 79.19 112 ILE A N 1
ATOM 919 C CA . ILE A 1 112 ? -3.473 8.762 5.717 1.00 79.19 112 ILE A CA 1
ATOM 920 C C . ILE A 1 112 ? -4.732 8.134 6.309 1.00 79.19 112 ILE A C 1
ATOM 922 O O . ILE A 1 112 ? -5.209 7.093 5.855 1.00 79.19 112 ILE A O 1
ATOM 926 N N . VAL A 1 113 ? -5.274 8.785 7.325 1.00 85.00 113 VAL A N 1
ATOM 927 C CA . VAL A 1 113 ? -6.464 8.403 8.071 1.00 85.00 113 VAL A CA 1
ATOM 928 C C . VAL A 1 113 ? -7.613 9.320 7.674 1.00 85.00 113 VAL A C 1
ATOM 930 O O . VAL A 1 113 ? -7.474 10.541 7.636 1.00 85.00 113 VAL A O 1
ATOM 933 N N . LEU A 1 114 ? -8.774 8.731 7.413 1.00 82.88 114 LEU A N 1
ATOM 934 C CA . LEU A 1 114 ? -10.022 9.452 7.231 1.00 82.88 114 LEU A CA 1
ATOM 935 C C . LEU A 1 114 ? -10.797 9.487 8.546 1.00 82.88 114 LEU A C 1
ATOM 937 O O . LEU A 1 114 ? -11.123 8.438 9.104 1.00 82.88 114 LEU A O 1
ATOM 941 N N . ILE A 1 115 ? -11.156 10.688 8.994 1.00 84.50 115 ILE A N 1
ATOM 942 C CA . ILE A 1 115 ? -12.101 10.869 10.095 1.00 84.50 115 ILE A CA 1
ATOM 943 C C . ILE A 1 115 ? -13.519 10.975 9.511 1.00 84.50 115 ILE A C 1
ATOM 945 O O . ILE A 1 115 ? -13.757 11.811 8.629 1.00 84.50 115 ILE A O 1
ATOM 949 N N . PRO A 1 116 ? -14.471 10.123 9.945 1.00 78.06 116 PRO A N 1
ATOM 950 C CA . PRO A 1 116 ? -15.846 10.164 9.461 1.00 78.06 116 PRO A CA 1
ATOM 951 C C . PRO A 1 116 ? -16.507 11.529 9.683 1.00 78.06 116 PRO A C 1
ATOM 953 O O . PRO A 1 116 ? -16.300 12.178 10.711 1.00 78.06 116 PRO A O 1
ATOM 956 N N . LYS A 1 117 ? -17.352 11.949 8.734 1.00 79.06 117 LYS A N 1
ATOM 957 C CA . LYS A 1 117 ? -18.160 13.170 8.869 1.00 79.06 117 LYS A CA 1
ATOM 958 C C . LYS A 1 117 ? -19.058 13.079 10.104 1.00 79.06 117 LYS A C 1
ATOM 960 O O . LYS A 1 117 ? -19.716 12.061 10.295 1.00 79.06 117 LYS A O 1
ATOM 965 N N . GLY A 1 118 ? -19.148 14.165 10.869 1.00 75.88 118 GLY A N 1
ATOM 966 C CA . GLY A 1 118 ? -20.006 14.215 12.055 1.00 75.88 118 GLY A CA 1
ATOM 967 C C . GLY A 1 118 ? -19.371 13.556 13.279 1.00 75.88 118 GLY A C 1
ATOM 968 O O . GLY A 1 118 ? -20.078 13.226 14.224 1.00 75.88 118 GLY A O 1
ATOM 969 N N . THR A 1 119 ? -18.050 13.353 13.259 1.00 81.88 119 THR A N 1
ATOM 970 C CA . THR A 1 119 ? -17.301 12.958 14.453 1.00 81.88 119 THR A CA 1
ATOM 971 C C . THR A 1 119 ? -17.275 14.150 15.403 1.00 81.88 119 THR A C 1
ATOM 973 O O . THR A 1 119 ? -16.675 15.179 15.093 1.00 81.88 119 THR A O 1
ATOM 976 N N . THR A 1 120 ? -17.933 14.012 16.548 1.00 83.00 120 THR A N 1
ATOM 977 C CA . THR A 1 120 ? -17.963 15.039 17.588 1.00 83.00 120 THR A CA 1
ATOM 978 C C . THR A 1 120 ? -16.832 14.774 18.565 1.00 83.00 120 THR A C 1
ATOM 980 O O . THR A 1 120 ? -16.769 13.699 19.159 1.00 83.00 120 THR A O 1
ATOM 983 N N . ILE A 1 121 ? -15.941 15.743 18.734 1.00 84.44 121 ILE A N 1
ATOM 984 C CA . ILE A 1 121 ? -14.798 15.664 19.641 1.00 84.44 121 ILE A CA 1
ATOM 985 C C . ILE A 1 121 ? -14.940 16.708 20.746 1.00 84.44 121 ILE A C 1
ATOM 987 O O . ILE A 1 121 ? -15.423 17.815 20.510 1.00 84.44 121 ILE A O 1
ATOM 991 N N . LEU A 1 122 ? -14.511 16.349 21.952 1.00 82.06 122 LEU A N 1
ATOM 992 C CA . LEU A 1 122 ? -14.416 17.254 23.090 1.00 82.06 122 LEU A CA 1
ATOM 993 C C . LEU A 1 122 ? -12.951 17.634 23.306 1.00 82.06 122 LEU A C 1
ATOM 995 O O . LEU A 1 122 ? -12.113 16.763 23.572 1.00 82.06 122 LEU A O 1
ATOM 999 N N . ILE A 1 123 ? -12.653 18.925 23.197 1.00 81.38 123 ILE A N 1
ATOM 1000 C CA . ILE A 1 123 ? -11.321 19.493 23.421 1.00 81.38 123 ILE A CA 1
ATOM 1001 C C . ILE A 1 123 ? -11.479 20.623 24.426 1.00 81.38 123 ILE A C 1
ATOM 1003 O O . ILE A 1 123 ? -12.200 21.569 24.151 1.00 81.38 123 ILE A O 1
ATOM 1007 N N . ASN A 1 124 ? -10.807 20.548 25.576 1.00 80.06 124 ASN A N 1
ATOM 1008 C CA . ASN A 1 124 ? -10.834 21.606 26.596 1.00 80.06 124 ASN A CA 1
ATOM 1009 C C . ASN A 1 124 ? -12.258 22.071 26.981 1.00 80.06 124 ASN A C 1
ATOM 1011 O O . ASN A 1 124 ? -12.481 23.258 27.179 1.00 80.06 124 ASN A O 1
ATOM 1015 N N . ASN A 1 125 ? -13.208 21.135 27.095 1.00 76.81 125 ASN A N 1
ATOM 1016 C CA . ASN A 1 125 ? -14.648 21.370 27.304 1.00 76.81 125 ASN A CA 1
ATOM 1017 C C . ASN A 1 125 ? -15.434 21.982 26.126 1.00 76.81 125 ASN A C 1
ATOM 1019 O O . ASN A 1 125 ? -16.653 22.107 26.232 1.00 76.81 125 ASN A O 1
ATOM 1023 N N . ASP A 1 126 ? -14.794 22.257 24.990 1.00 80.12 126 ASP A N 1
ATOM 1024 C CA . ASP A 1 126 ? -15.462 22.705 23.771 1.00 80.12 126 ASP A CA 1
ATOM 1025 C C . ASP A 1 126 ? -15.813 21.528 22.857 1.00 80.12 126 ASP A C 1
ATOM 1027 O O . ASP A 1 126 ? -14.982 20.673 22.521 1.00 80.12 126 ASP A O 1
ATOM 1031 N N . ILE A 1 127 ? -17.075 21.497 22.431 1.00 83.12 127 ILE A N 1
ATOM 1032 C CA . ILE A 1 127 ? -17.603 20.503 21.499 1.00 83.12 127 ILE A CA 1
ATOM 1033 C C . ILE A 1 127 ? -17.312 20.971 20.075 1.00 83.12 127 ILE A C 1
ATOM 1035 O O . ILE A 1 127 ? -17.850 21.976 19.617 1.00 83.12 127 ILE A O 1
ATOM 1039 N N . ASN A 1 128 ? -16.508 20.199 19.352 1.00 81.00 128 ASN A N 1
ATOM 1040 C CA . ASN A 1 128 ? -16.176 20.454 17.957 1.00 81.00 128 ASN A CA 1
ATOM 1041 C C . ASN A 1 128 ? -16.714 19.321 17.083 1.00 81.00 128 ASN A C 1
ATOM 1043 O O . ASN A 1 128 ? -16.533 18.145 17.392 1.00 81.00 128 ASN A O 1
ATOM 1047 N N . ILE A 1 129 ? -17.368 19.661 15.973 1.00 82.25 129 ILE A N 1
ATOM 1048 C CA . ILE A 1 129 ? -17.842 18.672 15.001 1.00 82.25 129 ILE A CA 1
ATOM 1049 C C . ILE A 1 129 ? -16.879 18.676 13.826 1.00 82.25 129 ILE A C 1
ATOM 1051 O O . ILE A 1 129 ? -16.850 19.616 13.029 1.00 82.25 129 ILE A O 1
ATOM 1055 N N . LEU A 1 130 ? -16.107 17.602 13.701 1.00 78.62 130 LEU A N 1
ATOM 1056 C CA . LEU A 1 130 ? -15.211 17.436 12.574 1.00 78.62 130 LEU A CA 1
ATOM 1057 C C . LEU A 1 130 ? -16.018 17.161 11.304 1.00 78.62 130 LEU A C 1
ATOM 1059 O O . LEU A 1 130 ? -16.872 16.263 11.232 1.00 78.62 130 LEU A O 1
ATOM 1063 N N . GLN A 1 131 ? -15.712 17.940 10.270 1.00 76.25 131 GLN A N 1
ATOM 1064 C CA . GLN A 1 131 ? -16.099 17.592 8.912 1.00 76.25 131 GLN A CA 1
ATOM 1065 C C . GLN A 1 131 ? -15.296 16.373 8.447 1.00 76.25 131 GLN A C 1
ATOM 1067 O O . GLN A 1 131 ? -14.367 15.914 9.111 1.00 76.25 131 GLN A O 1
ATOM 1072 N N . LYS A 1 132 ? -15.692 15.805 7.306 1.00 70.00 132 LYS A N 1
ATOM 1073 C CA . LYS A 1 132 ? -14.937 14.713 6.692 1.00 70.00 132 LYS A CA 1
ATOM 1074 C C . LYS A 1 132 ? -13.533 15.223 6.356 1.00 70.00 132 LYS A C 1
ATOM 1076 O O . LYS A 1 132 ? -13.378 15.943 5.374 1.00 70.00 132 LYS A O 1
ATOM 1081 N N . SER A 1 133 ? -12.544 14.811 7.140 1.00 78.38 133 SER A N 1
ATOM 1082 C CA . SER A 1 133 ? -11.185 15.341 7.052 1.00 78.38 133 SER A CA 1
ATOM 1083 C C . SER A 1 133 ? -10.172 14.210 6.954 1.00 78.38 133 SER A C 1
ATOM 1085 O O . SER A 1 133 ? -10.285 13.181 7.628 1.00 78.38 133 SER A O 1
ATOM 1087 N N . LEU A 1 134 ? -9.196 14.405 6.072 1.00 82.75 134 LEU A N 1
ATOM 1088 C CA . LEU A 1 134 ? -8.040 13.532 5.933 1.00 82.75 134 LEU A CA 1
ATOM 1089 C C . LEU A 1 134 ? -6.925 14.054 6.831 1.00 82.75 134 LEU A C 1
ATOM 1091 O O . LEU A 1 134 ? -6.652 15.254 6.864 1.00 82.75 134 LEU A O 1
ATOM 1095 N N . PHE A 1 135 ? -6.284 13.131 7.531 1.00 85.19 135 PHE A N 1
ATOM 1096 C CA . PHE A 1 135 ? -5.149 13.401 8.392 1.00 85.19 135 PHE A CA 1
ATOM 1097 C C . PHE A 1 135 ? -4.028 12.436 8.078 1.00 85.19 135 PHE A C 1
ATOM 1099 O O . PHE A 1 135 ? -4.252 11.274 7.762 1.00 85.19 135 PHE A O 1
ATOM 1106 N N . PHE A 1 136 ? -2.810 12.904 8.228 1.00 83.75 136 PHE A N 1
ATOM 1107 C CA . PHE A 1 136 ? -1.639 12.068 8.255 1.00 83.75 136 PHE A CA 1
ATOM 1108 C C . PHE A 1 136 ? -1.425 11.524 9.666 1.00 83.75 136 PHE A C 1
ATOM 1110 O O . PHE A 1 136 ? -1.517 12.268 10.644 1.00 83.75 136 PHE A O 1
ATOM 1117 N N . LEU A 1 137 ? -1.138 10.232 9.786 1.00 83.69 137 LEU A N 1
ATOM 1118 C CA . LEU A 1 137 ? -0.721 9.641 11.049 1.00 83.69 137 LEU A CA 1
ATOM 1119 C C . LEU A 1 137 ? 0.758 9.958 11.270 1.00 83.69 137 LEU A C 1
ATOM 1121 O O . LEU A 1 137 ? 1.621 9.318 10.677 1.00 83.69 137 LEU A O 1
ATOM 1125 N N . LYS A 1 138 ? 1.053 10.945 12.116 1.00 83.75 138 LYS A N 1
ATOM 1126 C CA . LYS A 1 138 ? 2.424 11.381 12.408 1.00 83.75 138 LYS A CA 1
ATOM 1127 C C . LYS A 1 138 ? 3.176 10.351 13.245 1.00 83.75 138 LYS A C 1
ATOM 1129 O O . LYS A 1 138 ? 4.276 9.948 12.883 1.00 83.75 138 LYS A O 1
ATOM 1134 N N . GLU A 1 139 ? 2.578 9.929 14.352 1.00 86.19 139 GLU A N 1
ATOM 1135 C CA . GLU A 1 139 ? 3.173 8.990 15.301 1.00 86.19 139 GLU A CA 1
ATOM 1136 C C . GLU A 1 139 ? 2.098 8.230 16.081 1.00 86.19 139 GLU A C 1
ATOM 1138 O O . GLU A 1 139 ? 0.932 8.638 16.137 1.00 86.19 139 GLU A O 1
ATOM 1143 N N . ILE A 1 140 ? 2.515 7.107 16.660 1.00 84.25 140 ILE A N 1
ATOM 1144 C CA . ILE A 1 140 ? 1.783 6.400 17.706 1.00 84.25 140 ILE A CA 1
ATOM 1145 C C . ILE A 1 140 ? 2.696 6.426 18.929 1.00 84.25 140 ILE A C 1
ATOM 1147 O O . ILE A 1 140 ? 3.814 5.914 18.857 1.00 84.25 140 ILE A O 1
ATOM 1151 N N . ASP A 1 141 ? 2.257 7.063 20.011 1.00 81.50 141 ASP A N 1
ATOM 1152 C CA . ASP A 1 141 ? 3.074 7.185 21.220 1.00 81.50 141 ASP A CA 1
ATOM 1153 C C . ASP A 1 141 ? 3.154 5.853 22.002 1.00 81.50 141 ASP A C 1
ATOM 1155 O O . ASP A 1 141 ? 2.426 4.889 21.742 1.00 81.50 141 ASP A O 1
ATOM 1159 N N . SER A 1 142 ? 4.041 5.794 23.000 1.00 73.38 142 SER A N 1
ATOM 1160 C CA . SER A 1 142 ? 4.213 4.611 23.859 1.00 73.38 142 SER A CA 1
ATOM 1161 C C . SER A 1 142 ? 2.998 4.295 24.741 1.00 73.38 142 SER A C 1
ATOM 1163 O O . SER A 1 142 ? 2.929 3.211 25.317 1.00 73.38 142 SER A O 1
ATOM 1165 N N . GLN A 1 143 ? 2.040 5.219 24.839 1.00 73.88 143 GLN A N 1
ATOM 1166 C CA . GLN A 1 143 ? 0.777 5.071 25.561 1.00 73.88 143 GLN A CA 1
ATOM 1167 C C . GLN A 1 143 ? -0.372 4.631 24.629 1.00 73.88 143 GLN A C 1
ATOM 1169 O O . GLN A 1 143 ? -1.503 4.455 25.082 1.00 73.88 143 GLN A O 1
ATOM 1174 N N . GLY A 1 144 ? -0.096 4.425 23.335 1.00 72.19 144 GLY A N 1
ATOM 1175 C CA . GLY A 1 144 ? -1.071 4.006 22.330 1.00 72.19 144 GLY A CA 1
ATOM 1176 C C . GLY A 1 144 ? -1.943 5.139 21.778 1.00 72.19 144 GLY A C 1
ATOM 1177 O O . GLY A 1 144 ? -3.011 4.868 21.229 1.00 72.19 144 GLY A O 1
ATOM 1178 N N . SER A 1 145 ? -1.540 6.400 21.920 1.00 83.75 145 SER A N 1
ATOM 1179 C CA . SER A 1 145 ? -2.240 7.543 21.329 1.00 83.75 145 SER A CA 1
ATOM 1180 C C . SER A 1 145 ? -1.839 7.743 19.867 1.00 83.75 145 SER A C 1
ATOM 1182 O O . SER A 1 145 ? -0.664 7.686 19.517 1.00 83.75 145 SER A O 1
ATOM 1184 N N . TYR A 1 146 ? -2.817 8.036 19.013 1.00 87.00 146 TYR A N 1
ATOM 1185 C CA . TYR A 1 146 ? -2.638 8.358 17.601 1.00 87.00 146 TYR A CA 1
ATOM 1186 C C . TYR A 1 146 ? -2.523 9.867 17.405 1.00 87.00 146 TYR A C 1
ATOM 1188 O O . TYR A 1 146 ? -3.458 10.611 17.714 1.00 87.00 146 TYR A O 1
ATOM 1196 N N . HIS A 1 147 ? -1.398 10.314 16.856 1.00 89.06 147 HIS A N 1
ATOM 1197 C CA . HIS A 1 147 ? -1.150 11.722 16.563 1.00 89.06 147 HIS A CA 1
ATOM 1198 C C . HIS A 1 147 ? -1.481 11.984 15.094 1.00 89.06 147 HIS A C 1
ATOM 1200 O O . HIS A 1 147 ? -0.785 11.517 14.189 1.00 89.06 147 HIS A O 1
ATOM 1206 N N . LEU A 1 148 ? -2.570 12.706 14.860 1.00 87.81 148 LEU A N 1
ATOM 1207 C CA . LEU A 1 148 ? -3.098 13.019 13.541 1.00 87.81 148 LEU A CA 1
ATOM 1208 C C . LEU A 1 148 ? -2.822 14.470 13.174 1.00 87.81 148 LEU A C 1
ATOM 1210 O O . LEU A 1 148 ? -3.082 15.372 13.965 1.00 87.81 148 LEU A O 1
ATOM 1214 N N . VAL A 1 149 ? -2.337 14.696 11.955 1.00 84.69 149 VAL A N 1
ATOM 1215 C CA . VAL A 1 149 ? -1.936 16.025 11.486 1.00 84.69 149 VAL A CA 1
ATOM 1216 C C . VAL A 1 149 ? -2.450 16.312 10.081 1.00 84.69 149 VAL A C 1
ATOM 1218 O O . VAL A 1 149 ? -2.424 15.447 9.210 1.00 84.69 149 VAL A O 1
ATOM 1221 N N . ASN A 1 150 ? -2.930 17.526 9.845 1.00 80.19 150 ASN A N 1
ATOM 1222 C CA . ASN A 1 150 ? -3.201 18.070 8.515 1.00 80.19 150 ASN A CA 1
ATOM 1223 C C . ASN A 1 150 ? -2.765 19.554 8.477 1.00 80.19 150 ASN A C 1
ATOM 1225 O O . ASN A 1 150 ? -2.382 20.089 9.516 1.00 80.19 150 ASN A O 1
ATOM 1229 N N . PRO A 1 151 ? -2.787 20.248 7.327 1.00 75.75 151 PRO A N 1
ATOM 1230 C CA . PRO A 1 151 ? -2.310 21.634 7.262 1.00 75.75 151 PRO A CA 1
ATOM 1231 C C . PRO A 1 151 ? -2.994 22.606 8.239 1.00 75.75 151 PRO A C 1
ATOM 1233 O O . PRO A 1 151 ? -2.395 23.600 8.629 1.00 75.75 151 PRO A O 1
ATOM 1236 N N . GLU A 1 152 ? -4.232 22.320 8.642 1.00 76.31 152 GLU A N 1
ATOM 1237 C CA . GLU A 1 152 ? -5.072 23.222 9.437 1.00 76.31 152 GLU A CA 1
ATOM 1238 C C . GLU A 1 152 ? -5.086 22.875 10.935 1.00 76.31 152 GLU A C 1
ATOM 1240 O O . GLU A 1 152 ? -5.417 23.717 11.766 1.00 76.31 152 GLU A O 1
ATOM 1245 N N . SER A 1 153 ? -4.775 21.629 11.303 1.00 81.00 153 SER A N 1
ATOM 1246 C CA . SER A 1 153 ? -5.061 21.102 12.639 1.00 81.00 153 SER A CA 1
ATOM 1247 C C . SER A 1 153 ? -4.213 19.885 13.016 1.00 81.00 153 SER A C 1
ATOM 1249 O O . SER A 1 153 ? -3.781 19.087 12.180 1.00 81.00 153 SER A O 1
ATOM 1251 N N . SER A 1 154 ? -3.987 19.736 14.321 1.00 86.12 154 SER A N 1
ATOM 1252 C CA . SER A 1 154 ? -3.227 18.641 14.920 1.00 86.12 154 SER A CA 1
ATOM 1253 C C . SER A 1 154 ? -3.981 18.098 16.127 1.00 86.12 154 SER A C 1
ATOM 1255 O O . SER A 1 154 ? -4.333 18.858 17.032 1.00 86.12 154 SER A O 1
ATOM 1257 N N . TYR A 1 155 ? -4.236 16.792 16.137 1.00 87.12 155 TYR A N 1
ATOM 1258 C CA . TYR A 1 155 ? -5.072 16.125 17.129 1.00 87.12 155 TYR A CA 1
ATOM 1259 C C . TYR A 1 155 ? -4.397 14.882 17.696 1.00 87.12 155 TYR A C 1
ATOM 1261 O O . TYR A 1 155 ? -3.772 14.113 16.967 1.00 87.12 155 TYR A O 1
ATOM 1269 N N . ILE A 1 156 ? -4.600 14.639 18.989 1.00 88.00 156 ILE A N 1
ATOM 1270 C CA . ILE A 1 156 ? -4.178 13.407 19.659 1.00 88.00 156 ILE A CA 1
ATOM 1271 C C . ILE A 1 156 ? -5.416 12.636 20.093 1.00 88.00 156 ILE A C 1
ATOM 1273 O O . ILE A 1 156 ? -6.216 13.125 20.893 1.00 88.00 156 ILE A O 1
ATOM 1277 N N . PHE A 1 157 ? -5.542 11.416 19.584 1.00 84.25 157 PHE A N 1
ATOM 1278 C CA . PHE A 1 157 ? -6.621 10.491 19.899 1.00 84.25 157 PHE A CA 1
ATOM 1279 C C . PHE A 1 157 ? -6.097 9.334 20.746 1.00 84.25 157 PHE A C 1
ATOM 1281 O O . PHE A 1 157 ? -5.076 8.747 20.407 1.00 84.25 157 PHE A O 1
ATOM 1288 N N . SER A 1 158 ? -6.807 8.935 21.801 1.00 80.69 158 SER A N 1
ATOM 1289 C CA . SER A 1 158 ? -6.481 7.691 22.508 1.00 80.69 158 SER A CA 1
ATOM 1290 C C . SER A 1 158 ? -6.836 6.462 21.666 1.00 80.69 158 SER A C 1
ATOM 1292 O O . SER A 1 158 ? -7.760 6.505 20.848 1.00 80.69 158 SER A O 1
ATOM 1294 N N . TYR A 1 159 ? -6.170 5.333 21.932 1.00 74.06 159 TYR A N 1
ATOM 1295 C CA . TYR A 1 159 ? -6.484 4.054 21.290 1.00 74.06 159 TYR A CA 1
ATOM 1296 C C . TYR A 1 159 ? -7.970 3.684 21.389 1.00 74.06 159 TYR A C 1
ATOM 1298 O O . TYR A 1 159 ? -8.601 3.297 20.407 1.00 74.06 159 TYR A O 1
ATOM 1306 N N . SER A 1 160 ? -8.534 3.843 22.589 1.00 68.31 160 SER A N 1
ATOM 1307 C CA . SER A 1 160 ? -9.901 3.440 22.927 1.00 68.31 160 SER A CA 1
ATOM 1308 C C . SER A 1 160 ? -10.980 4.189 22.150 1.00 68.31 160 SER A C 1
ATOM 1310 O O . SER A 1 160 ? -12.056 3.639 21.933 1.00 68.31 160 SER A O 1
ATOM 1312 N N . ASN A 1 161 ? -10.692 5.417 21.719 1.00 71.94 161 ASN A N 1
ATOM 1313 C CA . ASN A 1 161 ? -11.687 6.314 21.143 1.00 71.94 161 ASN A CA 1
ATOM 1314 C C . ASN A 1 161 ? -11.348 6.718 19.704 1.00 71.94 161 ASN A C 1
ATOM 1316 O O . ASN A 1 161 ? -11.995 7.603 19.154 1.00 71.94 161 ASN A O 1
ATOM 1320 N N . PHE A 1 162 ? -10.347 6.093 19.078 1.00 82.19 162 PHE A N 1
ATOM 1321 C CA . PHE A 1 162 ? -9.895 6.476 17.747 1.00 82.19 162 PHE A CA 1
ATOM 1322 C C . PHE A 1 162 ? -10.977 6.230 16.676 1.00 82.19 162 PHE A C 1
ATOM 1324 O O . PHE A 1 162 ? -11.303 5.073 16.389 1.00 82.19 162 PHE A O 1
ATOM 1331 N N . PRO A 1 163 ? -11.516 7.289 16.040 1.00 80.19 163 PRO A N 1
ATOM 1332 C CA . PRO A 1 163 ? -12.593 7.167 15.061 1.00 80.19 163 PRO A CA 1
ATOM 1333 C C . PRO A 1 163 ? -12.058 6.991 13.633 1.00 80.19 163 PRO A C 1
ATOM 1335 O O . PRO A 1 163 ? -12.833 6.837 12.691 1.00 80.19 163 PRO A O 1
ATOM 1338 N N . GLY A 1 164 ? -10.736 7.068 13.465 1.00 79.81 164 GLY A N 1
ATOM 1339 C CA . GLY A 1 164 ? -10.073 7.087 12.175 1.00 79.81 164 GLY A CA 1
ATOM 1340 C C . GLY A 1 164 ? -10.109 5.743 11.462 1.00 79.81 164 GLY A C 1
ATOM 1341 O O . GLY A 1 164 ? -9.853 4.693 12.054 1.00 79.81 164 GLY A O 1
ATOM 1342 N N . VAL A 1 165 ? -10.377 5.793 10.159 1.00 79.75 165 VAL A N 1
ATOM 1343 C CA . VAL A 1 165 ? -10.286 4.642 9.258 1.00 79.75 165 VAL A CA 1
ATOM 1344 C C . VAL A 1 165 ? -9.085 4.850 8.332 1.00 79.75 165 VAL A C 1
ATOM 1346 O O . VAL A 1 165 ? -8.970 5.929 7.744 1.00 79.75 165 VAL A O 1
ATOM 1349 N N . PRO A 1 166 ? -8.184 3.863 8.176 1.00 73.56 166 PRO A N 1
ATOM 1350 C CA . PRO A 1 166 ? -7.118 3.924 7.181 1.00 73.56 166 PRO A CA 1
ATOM 1351 C C . PRO A 1 166 ? -7.701 4.206 5.791 1.00 73.56 166 PRO A C 1
ATOM 1353 O O . PRO A 1 166 ? -8.572 3.478 5.317 1.00 73.56 166 PRO A O 1
ATOM 1356 N N . PHE A 1 167 ? -7.247 5.282 5.154 1.00 75.38 167 PHE A N 1
ATOM 1357 C CA . PHE A 1 167 ? -7.706 5.706 3.831 1.00 75.38 167 PHE A CA 1
ATOM 1358 C C . PHE A 1 167 ? -6.689 5.361 2.747 1.00 75.38 167 PHE A C 1
ATOM 1360 O O . PHE A 1 167 ? -7.050 4.811 1.710 1.00 75.38 167 PHE A O 1
ATOM 1367 N N . ALA A 1 168 ? -5.415 5.665 2.995 1.00 68.31 168 ALA A N 1
ATOM 1368 C CA . ALA A 1 168 ? -4.317 5.352 2.091 1.00 68.31 168 ALA A CA 1
ATOM 1369 C C . ALA A 1 168 ? -3.025 5.112 2.880 1.00 68.31 168 ALA A C 1
ATOM 1371 O O . ALA A 1 168 ? -2.873 5.612 3.992 1.00 68.31 168 ALA A O 1
ATOM 1372 N N . CYS A 1 169 ? -2.088 4.373 2.289 1.00 71.25 169 CYS A N 1
ATOM 1373 C CA . CYS A 1 169 ? -0.737 4.193 2.810 1.00 71.25 169 CYS A CA 1
ATOM 1374 C C . CYS A 1 169 ? 0.267 4.632 1.741 1.00 71.25 169 CYS A C 1
ATOM 1376 O O . CYS A 1 169 ? 0.136 4.258 0.574 1.00 71.25 169 CYS A O 1
ATOM 1378 N N . LEU A 1 170 ? 1.247 5.437 2.131 1.00 64.06 170 LEU A N 1
ATOM 1379 C CA . LEU A 1 170 ? 2.364 5.830 1.297 1.00 64.06 170 LEU A CA 1
ATOM 1380 C C . LEU A 1 170 ? 3.337 4.661 1.216 1.00 64.06 170 LEU A C 1
ATOM 1382 O O . LEU A 1 170 ? 3.908 4.216 2.214 1.00 64.06 170 LEU A O 1
ATOM 1386 N N . VAL A 1 171 ? 3.518 4.168 -0.001 1.00 58.69 171 VAL A N 1
ATOM 1387 C CA . VAL A 1 171 ? 4.582 3.225 -0.317 1.00 58.69 171 VAL A CA 1
ATOM 1388 C C . VAL A 1 171 ? 5.796 4.066 -0.684 1.00 58.69 171 VAL A C 1
ATOM 1390 O O . VAL A 1 171 ? 5.855 4.634 -1.772 1.00 58.69 171 VAL A O 1
ATOM 1393 N N . GLU A 1 172 ? 6.734 4.198 0.250 1.00 52.41 172 GLU A N 1
ATOM 1394 C CA . GLU A 1 172 ? 8.050 4.749 -0.067 1.00 52.41 172 GLU A CA 1
ATOM 1395 C C . GLU A 1 172 ? 8.741 3.794 -1.037 1.00 52.41 172 GLU A C 1
ATOM 1397 O O . GLU A 1 172 ? 8.847 2.592 -0.778 1.00 52.41 172 GLU A O 1
ATOM 1402 N N . PHE A 1 173 ? 9.180 4.327 -2.174 1.00 47.66 173 PHE A N 1
ATOM 1403 C CA . PHE A 1 173 ? 10.052 3.577 -3.061 1.00 47.66 173 PHE A CA 1
ATOM 1404 C C . PHE A 1 173 ? 11.386 3.338 -2.340 1.00 47.66 173 PHE A C 1
ATOM 1406 O O . PHE A 1 173 ? 11.883 4.268 -1.699 1.00 47.66 173 PHE A O 1
ATOM 1413 N N . PRO A 1 174 ? 11.973 2.130 -2.436 1.00 49.16 174 PRO A N 1
ATOM 1414 C CA . PRO A 1 174 ? 13.296 1.864 -1.891 1.00 49.16 174 PRO A CA 1
ATOM 1415 C C . PRO A 1 174 ? 14.281 2.918 -2.391 1.00 49.16 174 PRO A C 1
ATOM 1417 O O . PRO A 1 174 ? 14.313 3.237 -3.584 1.00 49.16 174 PRO A O 1
ATOM 1420 N N . THR A 1 175 ? 15.080 3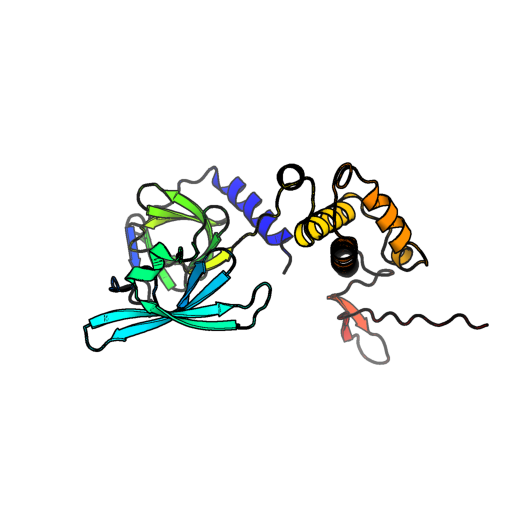.473 -1.487 1.00 52.91 175 THR A N 1
ATOM 1421 C CA . THR A 1 175 ? 16.097 4.452 -1.870 1.00 52.91 175 THR A CA 1
ATOM 1422 C C . THR A 1 175 ? 17.137 3.795 -2.780 1.00 52.91 175 THR A C 1
ATOM 1424 O O . THR A 1 175 ? 17.408 2.598 -2.679 1.00 52.91 175 THR A O 1
ATOM 1427 N N . LEU A 1 176 ? 17.794 4.579 -3.644 1.00 52.91 176 LEU A N 1
ATOM 1428 C CA . LEU A 1 176 ? 18.896 4.078 -4.483 1.00 52.91 176 LEU A CA 1
ATOM 1429 C C . LEU A 1 176 ? 19.988 3.374 -3.653 1.00 52.91 176 LEU A C 1
ATOM 1431 O O . LEU A 1 176 ? 20.607 2.425 -4.122 1.00 52.91 176 LEU A O 1
ATOM 1435 N N . LYS A 1 177 ? 20.183 3.795 -2.396 1.00 51.97 177 LYS A N 1
ATOM 1436 C CA . LYS A 1 177 ? 21.122 3.189 -1.444 1.00 51.97 177 LYS A CA 1
ATOM 1437 C C . LYS A 1 177 ? 20.653 1.819 -0.937 1.00 51.97 177 LYS A C 1
ATOM 1439 O O . LYS A 1 177 ? 21.466 0.909 -0.807 1.00 51.97 177 LYS A O 1
ATOM 1444 N N . GLU A 1 178 ? 19.359 1.658 -0.677 1.00 49.91 178 GLU A N 1
ATOM 1445 C CA . GLU A 1 178 ? 18.755 0.380 -0.275 1.00 49.91 178 GLU A CA 1
ATOM 1446 C C . GLU A 1 178 ? 18.700 -0.610 -1.444 1.00 49.91 178 GLU A C 1
ATOM 1448 O O . GLU A 1 178 ? 18.984 -1.789 -1.252 1.00 49.91 178 GLU A O 1
ATOM 1453 N N . LEU A 1 179 ? 18.441 -0.130 -2.667 1.00 53.50 179 LEU A N 1
ATOM 1454 C CA . LEU A 1 179 ? 18.544 -0.927 -3.898 1.00 53.50 179 LEU A CA 1
ATOM 1455 C C . LEU A 1 179 ? 19.991 -1.355 -4.177 1.00 53.50 179 LEU A C 1
ATOM 1457 O O . LEU A 1 179 ? 20.232 -2.486 -4.585 1.00 53.50 179 LEU A O 1
ATOM 1461 N N . ALA A 1 180 ? 20.969 -0.485 -3.907 1.00 53.88 180 ALA A N 1
ATOM 1462 C CA . ALA A 1 180 ? 22.383 -0.821 -4.045 1.00 53.88 180 ALA A CA 1
ATOM 1463 C C . ALA A 1 180 ? 22.847 -1.872 -3.020 1.00 53.88 180 ALA A C 1
ATOM 1465 O O . ALA A 1 180 ? 23.693 -2.702 -3.359 1.00 53.88 180 ALA A O 1
ATOM 1466 N N . ALA A 1 181 ? 22.289 -1.863 -1.803 1.00 53.97 181 ALA A N 1
ATOM 1467 C CA . ALA A 1 181 ? 22.600 -2.822 -0.740 1.00 53.97 181 ALA A CA 1
ATOM 1468 C C . ALA A 1 181 ? 21.869 -4.171 -0.896 1.00 53.97 181 ALA A C 1
ATOM 1470 O O . ALA A 1 181 ? 22.366 -5.203 -0.440 1.00 53.97 181 ALA A O 1
ATOM 1471 N N . ALA A 1 182 ? 20.703 -4.180 -1.545 1.00 51.12 182 ALA A N 1
ATOM 1472 C CA . ALA A 1 182 ? 19.913 -5.376 -1.794 1.00 51.12 182 ALA A CA 1
ATOM 1473 C C . ALA A 1 182 ? 20.435 -6.134 -3.028 1.00 51.12 182 ALA A C 1
ATOM 1475 O O . ALA A 1 182 ? 19.947 -5.963 -4.137 1.00 51.12 182 ALA A O 1
ATOM 1476 N N . ALA A 1 183 ? 21.416 -7.005 -2.783 1.00 55.72 183 ALA A N 1
ATOM 1477 C CA . ALA A 1 183 ? 21.935 -8.034 -3.683 1.00 55.72 183 ALA A CA 1
ATOM 1478 C C . ALA A 1 183 ? 22.746 -7.563 -4.913 1.00 55.72 183 ALA A C 1
ATOM 1480 O O . ALA A 1 183 ? 22.549 -6.509 -5.521 1.00 55.72 183 ALA A O 1
ATOM 1481 N N . ASN A 1 184 ? 23.697 -8.416 -5.301 1.00 66.94 184 ASN A N 1
ATOM 1482 C CA . ASN A 1 184 ? 24.381 -8.346 -6.597 1.00 66.94 184 ASN A CA 1
ATOM 1483 C C . ASN A 1 184 ? 23.453 -8.778 -7.745 1.00 66.94 184 ASN A C 1
ATOM 1485 O O . ASN A 1 184 ? 23.859 -8.730 -8.901 1.00 66.94 184 ASN A O 1
ATOM 1489 N N . HIS A 1 185 ? 22.227 -9.213 -7.437 1.00 76.81 185 HIS A N 1
ATOM 1490 C CA . HIS A 1 185 ? 21.214 -9.636 -8.392 1.00 76.81 185 HIS A CA 1
ATOM 1491 C C . HIS A 1 185 ? 19.933 -8.827 -8.196 1.00 76.81 185 HIS A C 1
ATOM 1493 O O . HIS A 1 185 ? 19.408 -8.791 -7.086 1.00 76.81 185 HIS A O 1
ATOM 1499 N N . LEU A 1 186 ? 19.453 -8.191 -9.261 1.00 79.00 186 LEU A N 1
ATOM 1500 C CA . LEU A 1 186 ? 18.266 -7.344 -9.248 1.00 79.00 186 LEU A CA 1
ATOM 1501 C C . LEU A 1 186 ? 17.046 -8.129 -9.726 1.00 79.00 186 LEU A C 1
ATOM 1503 O O . LEU A 1 186 ? 17.076 -8.732 -10.800 1.00 79.00 186 LEU A O 1
ATOM 1507 N N . ASP A 1 187 ? 15.962 -8.075 -8.955 1.00 79.81 187 ASP A N 1
ATOM 1508 C CA . ASP A 1 187 ? 14.666 -8.591 -9.390 1.00 79.81 187 ASP A CA 1
ATOM 1509 C C . ASP A 1 187 ? 13.942 -7.609 -10.334 1.00 79.81 187 ASP A C 1
ATOM 1511 O O . ASP A 1 187 ? 14.288 -6.429 -10.463 1.00 79.81 187 ASP A O 1
ATOM 1515 N N . LYS A 1 188 ? 12.887 -8.090 -10.996 1.00 80.88 188 LYS A N 1
ATOM 1516 C CA . LYS A 1 188 ? 12.075 -7.299 -11.932 1.00 80.88 188 LYS A CA 1
ATOM 1517 C C . LYS A 1 188 ? 11.542 -5.984 -11.348 1.00 80.88 188 LYS A C 1
ATOM 1519 O O . LYS A 1 188 ? 11.453 -4.985 -12.065 1.00 80.88 188 LYS A O 1
ATOM 1524 N N . LEU A 1 189 ? 11.136 -5.970 -10.077 1.00 78.12 189 LEU A N 1
ATOM 1525 C CA . LEU A 1 189 ? 10.566 -4.777 -9.450 1.00 78.12 189 LEU A CA 1
ATOM 1526 C C . LEU A 1 189 ? 11.657 -3.730 -9.218 1.00 78.12 189 LEU A C 1
ATOM 1528 O O . LEU A 1 189 ? 11.460 -2.560 -9.547 1.00 78.12 189 LEU A O 1
ATOM 1532 N N . GLN A 1 190 ? 12.810 -4.157 -8.710 1.00 78.31 190 GLN A N 1
ATOM 1533 C CA . GLN A 1 190 ? 13.980 -3.306 -8.517 1.00 78.31 190 GLN A CA 1
ATOM 1534 C C . GLN A 1 190 ? 14.458 -2.720 -9.851 1.00 78.31 190 GLN A C 1
ATOM 1536 O O . GLN A 1 190 ? 14.651 -1.508 -9.949 1.00 78.31 190 GLN A O 1
ATOM 1541 N N . LEU A 1 191 ? 14.557 -3.547 -10.899 1.00 83.31 191 LEU A N 1
ATOM 1542 C CA . LEU A 1 191 ? 14.904 -3.108 -12.256 1.00 83.31 191 LEU A CA 1
ATOM 1543 C C . LEU A 1 191 ? 13.934 -2.046 -12.779 1.00 83.31 191 LEU A C 1
ATOM 1545 O O . LEU A 1 191 ? 14.368 -1.034 -13.328 1.00 83.31 191 LEU A O 1
ATOM 1549 N N . ARG A 1 192 ? 12.625 -2.235 -12.575 1.00 84.81 192 ARG A N 1
ATOM 1550 C CA . ARG A 1 192 ? 11.601 -1.281 -13.024 1.00 84.81 192 ARG A CA 1
ATOM 1551 C C . ARG A 1 192 ? 11.726 0.056 -12.299 1.00 84.81 192 ARG A C 1
ATOM 1553 O O . ARG A 1 192 ? 11.616 1.102 -12.934 1.00 84.81 192 ARG A O 1
ATOM 1560 N N . ILE A 1 193 ? 11.948 0.028 -10.985 1.00 76.81 193 ILE A N 1
ATOM 1561 C CA . ILE A 1 193 ? 12.113 1.240 -10.170 1.00 76.81 193 ILE A CA 1
ATOM 1562 C C . ILE A 1 193 ? 13.360 2.009 -10.617 1.00 76.81 193 ILE A C 1
ATOM 1564 O O . ILE A 1 193 ? 13.281 3.217 -10.836 1.00 76.81 193 ILE A O 1
ATOM 1568 N N . LEU A 1 194 ? 14.485 1.314 -10.812 1.00 83.31 194 LEU A N 1
ATOM 1569 C CA . LEU A 1 194 ? 15.732 1.922 -11.281 1.00 83.31 194 LEU A CA 1
ATOM 1570 C C . LEU A 1 194 ? 15.585 2.514 -12.685 1.00 83.31 194 LEU A C 1
ATOM 1572 O O . LEU A 1 194 ? 15.991 3.653 -12.901 1.00 83.31 194 LEU A O 1
ATOM 1576 N N . ALA A 1 195 ? 14.967 1.780 -13.613 1.00 84.25 195 ALA A N 1
ATOM 1577 C CA . ALA A 1 195 ? 14.719 2.260 -14.970 1.00 84.25 195 ALA A CA 1
ATOM 1578 C C . ALA A 1 195 ? 13.822 3.505 -14.965 1.00 84.25 195 ALA A C 1
ATOM 1580 O O . ALA A 1 195 ? 14.155 4.508 -15.590 1.00 84.25 195 ALA A O 1
ATOM 1581 N N . GLY A 1 196 ? 12.723 3.482 -14.204 1.00 80.88 196 GLY A N 1
ATOM 1582 C CA . GLY A 1 196 ? 11.816 4.625 -14.083 1.00 80.88 196 GLY A CA 1
ATOM 1583 C C . GLY A 1 196 ? 12.498 5.858 -13.488 1.00 80.88 196 GLY A C 1
ATOM 1584 O O . GLY A 1 196 ? 12.380 6.954 -14.033 1.00 80.88 196 GLY A O 1
ATOM 1585 N N . ALA A 1 197 ? 13.264 5.684 -12.408 1.00 78.69 197 ALA A N 1
ATOM 1586 C CA . ALA A 1 197 ? 14.026 6.772 -11.799 1.00 78.69 197 ALA A CA 1
ATOM 1587 C C . ALA A 1 197 ? 15.090 7.332 -12.756 1.00 78.69 197 ALA A C 1
ATOM 1589 O O . ALA A 1 197 ? 15.252 8.549 -12.855 1.00 78.69 197 ALA A O 1
ATOM 1590 N N . TRP A 1 198 ? 15.791 6.462 -13.488 1.00 84.38 198 TRP A N 1
ATOM 1591 C CA . TRP A 1 198 ? 16.785 6.872 -14.475 1.00 84.38 198 TRP A CA 1
ATOM 1592 C C . TRP A 1 198 ? 16.154 7.691 -15.605 1.00 84.38 198 TRP A C 1
ATOM 1594 O O . TRP A 1 198 ? 16.674 8.759 -15.924 1.00 84.38 198 TRP A O 1
ATOM 1604 N N . LEU A 1 199 ? 15.014 7.257 -16.151 1.00 82.31 199 LEU A N 1
ATOM 1605 C CA . LEU A 1 199 ? 14.283 7.986 -17.194 1.00 82.31 199 LEU A CA 1
ATOM 1606 C C . LEU A 1 199 ? 13.834 9.372 -16.711 1.00 82.31 199 LEU A C 1
ATOM 1608 O O . LEU A 1 199 ? 14.015 10.359 -17.413 1.00 82.31 199 LEU A O 1
ATOM 1612 N N . ILE A 1 200 ? 13.312 9.481 -15.488 1.00 78.88 200 ILE A N 1
ATOM 1613 C CA . ILE A 1 200 ? 12.884 10.774 -14.931 1.00 78.88 200 ILE A CA 1
ATOM 1614 C C . ILE A 1 200 ? 14.077 11.717 -14.731 1.00 78.88 200 ILE A C 1
ATOM 1616 O O . ILE A 1 200 ? 14.002 12.890 -15.091 1.00 78.88 200 ILE A O 1
ATOM 1620 N N . ASN A 1 201 ? 15.179 11.210 -14.173 1.00 75.56 201 ASN A N 1
ATOM 1621 C CA . ASN A 1 201 ? 16.338 12.032 -13.821 1.00 75.56 201 ASN A CA 1
ATOM 1622 C C . ASN A 1 201 ? 17.168 12.456 -15.033 1.00 75.56 201 ASN A C 1
ATOM 1624 O O . ASN A 1 201 ? 17.764 13.529 -15.014 1.00 75.56 201 ASN A O 1
ATOM 1628 N N . ASN A 1 202 ? 17.231 11.618 -16.069 1.00 75.62 202 ASN A N 1
ATOM 1629 C CA . ASN A 1 202 ? 18.021 11.906 -17.266 1.00 75.62 202 ASN A CA 1
ATOM 1630 C C . ASN A 1 202 ? 17.209 12.603 -18.360 1.00 75.62 202 ASN A C 1
ATOM 1632 O O . ASN A 1 202 ? 17.806 12.965 -19.367 1.00 75.62 202 ASN A O 1
ATOM 1636 N N . GLN A 1 203 ? 15.892 12.780 -18.164 1.00 69.81 203 GLN A N 1
ATOM 1637 C CA . GLN A 1 203 ? 14.974 13.461 -19.088 1.00 69.81 203 GLN A CA 1
ATOM 1638 C C . GLN A 1 203 ? 15.316 13.169 -20.562 1.00 69.81 203 GLN A C 1
ATOM 1640 O O . GLN A 1 203 ? 15.701 14.080 -21.299 1.00 69.81 203 GLN A O 1
ATOM 1645 N N . PRO A 1 204 ? 15.267 11.889 -20.983 1.00 66.94 204 PRO A N 1
ATOM 1646 C CA . PRO A 1 204 ? 15.565 11.511 -22.356 1.00 66.94 204 PRO A CA 1
ATOM 1647 C C . PRO A 1 204 ? 14.654 12.281 -23.324 1.00 66.94 204 PRO A C 1
ATOM 1649 O O . PRO A 1 204 ? 13.608 12.787 -22.916 1.00 66.94 204 PRO A O 1
ATOM 1652 N N . PRO A 1 205 ? 15.065 12.418 -24.595 1.00 63.50 205 PRO A N 1
ATOM 1653 C CA . PRO A 1 205 ? 14.508 13.427 -25.485 1.00 63.50 205 PRO A CA 1
ATOM 1654 C C . PRO A 1 205 ? 12.988 13.281 -25.659 1.00 63.50 205 PRO A C 1
ATOM 1656 O O . PRO A 1 205 ? 12.437 12.188 -25.502 1.00 63.50 205 PRO A O 1
ATOM 1659 N N . LEU A 1 206 ? 12.339 14.414 -25.960 1.00 62.69 206 LEU A N 1
ATOM 1660 C CA . LEU A 1 206 ? 10.883 14.598 -26.028 1.00 62.69 206 LEU A CA 1
ATOM 1661 C C . LEU A 1 206 ? 10.180 13.447 -26.758 1.00 62.69 206 LEU A C 1
ATOM 1663 O O . LEU A 1 206 ? 10.750 12.805 -27.636 1.00 62.69 206 LEU A O 1
ATOM 1667 N N . LEU A 1 207 ? 8.888 13.245 -26.487 1.00 65.44 207 LEU A N 1
ATOM 1668 C CA . LEU A 1 207 ? 8.090 12.179 -27.107 1.00 65.44 207 LEU A CA 1
ATOM 1669 C C . LEU A 1 207 ? 8.254 12.088 -28.641 1.00 65.44 207 LEU A C 1
ATOM 1671 O O . LEU A 1 207 ? 8.305 10.993 -29.191 1.00 65.44 207 LEU A O 1
ATOM 1675 N N . ALA A 1 208 ? 8.390 13.227 -29.326 1.00 62.16 208 ALA A N 1
ATOM 1676 C CA . ALA A 1 208 ? 8.629 13.285 -30.770 1.00 62.16 208 ALA A CA 1
ATOM 1677 C C . ALA A 1 208 ? 9.962 12.643 -31.205 1.00 62.16 208 ALA A C 1
ATOM 1679 O O . ALA A 1 208 ? 10.045 12.051 -32.278 1.00 62.16 208 ALA A O 1
ATOM 1680 N N . ASP A 1 209 ? 10.995 12.740 -30.373 1.00 64.94 209 ASP A N 1
ATOM 1681 C CA . ASP A 1 209 ? 12.292 12.108 -30.589 1.00 64.94 209 ASP A CA 1
ATOM 1682 C C . ASP A 1 209 ? 12.283 10.633 -30.176 1.00 64.94 209 ASP A C 1
ATOM 1684 O O . ASP A 1 209 ? 12.967 9.823 -30.801 1.00 64.94 209 ASP A O 1
ATOM 1688 N N . TYR A 1 210 ? 11.470 10.249 -29.184 1.00 68.31 210 TYR A N 1
ATOM 1689 C CA . TYR A 1 210 ? 11.262 8.836 -28.852 1.00 68.31 210 TYR A CA 1
ATOM 1690 C C . TYR A 1 210 ? 10.601 8.056 -29.998 1.00 68.31 210 TYR A C 1
ATOM 1692 O O . TYR A 1 210 ? 10.927 6.894 -30.217 1.00 68.31 210 TYR A O 1
ATOM 1700 N N . LEU A 1 211 ? 9.719 8.703 -30.768 1.00 64.25 211 LEU A N 1
ATOM 1701 C CA . LEU A 1 211 ? 9.056 8.104 -31.934 1.00 64.25 211 LEU A CA 1
ATOM 1702 C C . LEU A 1 211 ? 9.983 7.892 -33.144 1.00 64.25 211 LEU A C 1
ATOM 1704 O O . LEU A 1 211 ? 9.565 7.273 -34.121 1.00 64.25 211 LEU A O 1
ATOM 1708 N N . LYS A 1 212 ? 11.227 8.385 -33.104 1.00 67.06 212 LYS A N 1
ATOM 1709 C CA . LYS A 1 212 ? 12.225 8.088 -34.138 1.00 67.06 212 LYS A CA 1
ATOM 1710 C C . LYS A 1 212 ? 12.715 6.649 -33.993 1.00 67.06 212 LYS A C 1
ATOM 1712 O O . LYS A 1 212 ? 12.916 6.148 -32.885 1.00 67.06 212 LYS A O 1
ATOM 1717 N N . GLU A 1 213 ? 12.944 5.990 -35.125 1.00 59.50 213 GLU A N 1
ATOM 1718 C CA . GLU A 1 213 ? 13.474 4.629 -35.141 1.00 59.50 213 GLU A CA 1
ATOM 1719 C C . GLU A 1 213 ? 14.805 4.559 -34.369 1.00 59.50 213 GLU A C 1
ATOM 1721 O O . GLU A 1 213 ? 15.729 5.332 -34.623 1.00 59.50 213 GLU A O 1
ATOM 1726 N N . ASN A 1 214 ? 14.898 3.597 -33.442 1.00 65.62 214 ASN A N 1
ATOM 1727 C CA . ASN A 1 214 ? 16.056 3.269 -32.591 1.00 65.62 214 ASN A CA 1
ATOM 1728 C C . ASN A 1 214 ? 16.259 4.067 -31.290 1.00 65.62 214 ASN A C 1
ATOM 1730 O O . ASN A 1 214 ? 17.204 3.756 -30.557 1.00 65.62 214 ASN A O 1
ATOM 1734 N N . THR A 1 215 ? 15.382 5.009 -30.924 1.00 76.25 215 THR A N 1
ATOM 1735 C CA . THR A 1 215 ? 15.547 5.747 -29.654 1.00 76.25 215 THR A CA 1
ATOM 1736 C C . THR A 1 215 ? 15.448 4.830 -28.426 1.00 76.25 215 THR A C 1
ATOM 1738 O O . THR A 1 215 ? 16.260 4.948 -27.510 1.00 76.25 215 THR A O 1
ATOM 1741 N N . ASP A 1 216 ? 14.533 3.853 -28.418 1.00 81.62 216 ASP A N 1
ATOM 1742 C CA . ASP A 1 216 ? 14.391 2.901 -27.301 1.00 81.62 216 ASP A CA 1
ATOM 1743 C C . ASP A 1 216 ? 15.644 2.034 -27.093 1.00 81.62 216 ASP A C 1
ATOM 1745 O O . ASP A 1 216 ? 16.185 1.962 -25.988 1.00 81.62 216 ASP A O 1
ATOM 1749 N N . ALA A 1 217 ? 16.156 1.428 -28.169 1.00 82.50 217 ALA A N 1
ATOM 1750 C CA . ALA A 1 217 ? 17.350 0.586 -28.121 1.00 82.50 217 ALA A CA 1
ATOM 1751 C C . ALA A 1 217 ? 18.581 1.372 -27.642 1.00 82.50 217 ALA A C 1
ATOM 1753 O O . ALA A 1 217 ? 19.377 0.868 -26.843 1.00 82.50 217 ALA A O 1
ATOM 1754 N N . PHE A 1 218 ? 18.708 2.628 -28.082 1.00 83.12 218 PHE A N 1
ATOM 1755 C CA . PHE A 1 218 ? 19.756 3.524 -27.615 1.00 83.12 218 PHE A CA 1
ATOM 1756 C C . PHE A 1 218 ? 19.630 3.801 -26.113 1.00 83.12 218 PHE A C 1
ATOM 1758 O O . PHE A 1 218 ? 20.575 3.529 -25.371 1.00 83.12 218 PHE A O 1
ATOM 1765 N N . LEU A 1 219 ? 18.467 4.262 -25.643 1.00 85.38 219 LEU A N 1
ATOM 1766 C CA . LEU A 1 219 ? 18.238 4.578 -24.228 1.00 85.38 219 LEU A CA 1
ATOM 1767 C C . LEU A 1 219 ? 18.477 3.370 -23.322 1.00 85.38 219 LEU A C 1
ATOM 1769 O O . LEU A 1 219 ? 19.141 3.482 -22.291 1.00 85.38 219 LEU A O 1
ATOM 1773 N N . LYS A 1 220 ? 18.015 2.198 -23.755 1.00 88.06 220 LYS A N 1
ATOM 1774 C CA . LYS A 1 220 ? 18.227 0.931 -23.059 1.00 88.06 220 LYS A CA 1
ATOM 1775 C C . LYS A 1 220 ? 19.713 0.600 -22.930 1.00 88.06 220 LYS A C 1
ATOM 1777 O O . LYS A 1 220 ? 20.168 0.217 -21.854 1.00 88.06 220 LYS A O 1
ATOM 1782 N N . SER A 1 221 ? 20.492 0.808 -23.993 1.00 86.38 221 SER A N 1
ATOM 1783 C CA . SER A 1 221 ? 21.942 0.581 -23.975 1.00 86.38 221 SER A CA 1
ATOM 1784 C C . SER A 1 221 ? 22.694 1.549 -23.050 1.00 86.38 221 SER A C 1
ATOM 1786 O O . SER A 1 221 ? 23.678 1.155 -22.420 1.00 86.38 221 SER A O 1
ATOM 1788 N N . VAL A 1 222 ? 22.227 2.797 -22.932 1.00 86.69 222 VAL A N 1
ATOM 1789 C CA . VAL A 1 222 ? 22.800 3.796 -22.018 1.00 86.69 222 VAL A CA 1
ATOM 1790 C C . VAL A 1 222 ? 22.455 3.450 -20.570 1.00 86.69 222 VAL A C 1
ATOM 1792 O O . VAL A 1 222 ? 23.331 3.497 -19.708 1.00 86.69 222 VAL A O 1
ATOM 1795 N N . PHE A 1 223 ? 21.215 3.036 -20.302 1.00 87.44 223 PHE A N 1
ATOM 1796 C CA . PHE A 1 223 ? 20.788 2.635 -18.964 1.00 87.44 223 PHE A CA 1
ATOM 1797 C C . PHE A 1 223 ? 21.579 1.432 -18.435 1.00 87.44 223 PHE A C 1
ATOM 1799 O O . PHE A 1 223 ? 22.055 1.481 -17.301 1.00 87.44 223 PHE A O 1
ATOM 1806 N N . ILE A 1 224 ? 21.815 0.404 -19.260 1.00 86.38 224 ILE A N 1
ATOM 1807 C CA . ILE A 1 224 ? 22.644 -0.766 -18.897 1.00 86.38 224 ILE A CA 1
ATOM 1808 C C . ILE A 1 224 ? 24.053 -0.351 -18.450 1.00 86.38 224 ILE A C 1
ATOM 1810 O O . ILE A 1 224 ? 24.624 -0.956 -17.548 1.00 86.38 224 ILE A O 1
ATOM 1814 N N . LYS A 1 225 ? 24.613 0.699 -19.060 1.00 83.56 225 LYS A N 1
ATOM 1815 C CA . LYS A 1 225 ? 25.950 1.225 -18.743 1.00 83.56 225 LYS A CA 1
ATOM 1816 C C . LYS A 1 225 ? 25.948 2.260 -17.614 1.00 83.56 225 LYS A C 1
ATOM 1818 O O . LYS A 1 225 ? 27.005 2.789 -17.275 1.00 83.56 225 LYS A O 1
ATOM 1823 N N . SER A 1 226 ? 24.784 2.597 -17.064 1.00 81.06 226 SER A N 1
ATOM 1824 C CA . SER A 1 226 ? 24.665 3.615 -16.025 1.00 81.06 226 SER A CA 1
ATOM 1825 C C . SER A 1 226 ? 25.184 3.108 -14.681 1.00 81.06 226 SER A C 1
ATOM 1827 O O . SER A 1 226 ? 25.134 1.916 -14.379 1.00 81.06 226 SER A O 1
ATOM 1829 N N . SER A 1 227 ? 25.599 4.038 -13.820 1.00 75.75 227 SER A N 1
ATOM 1830 C CA . SER A 1 227 ? 25.991 3.741 -12.436 1.00 75.75 227 SER A CA 1
ATOM 1831 C C . SER A 1 227 ? 24.903 3.033 -11.622 1.00 75.75 227 SER A C 1
ATOM 1833 O O . SER A 1 227 ? 25.212 2.431 -10.600 1.00 75.75 227 SER A O 1
ATOM 1835 N N . SER A 1 228 ? 23.647 3.059 -12.079 1.00 71.06 228 SER A N 1
ATOM 1836 C CA . SER A 1 228 ? 22.534 2.328 -11.471 1.00 71.06 228 SER A CA 1
ATOM 1837 C C . SER A 1 228 ? 22.616 0.807 -11.659 1.00 71.06 228 SER A C 1
ATOM 1839 O O . SER A 1 228 ? 21.977 0.089 -10.894 1.00 71.06 228 SER A O 1
ATOM 1841 N N . LEU A 1 229 ? 23.374 0.317 -12.649 1.00 77.69 229 LEU A N 1
ATOM 1842 C CA . LEU A 1 229 ? 23.471 -1.107 -13.005 1.00 77.69 229 LEU A CA 1
ATOM 1843 C C . LEU A 1 229 ? 24.909 -1.656 -13.040 1.00 77.69 229 LEU A C 1
ATOM 1845 O O . LEU A 1 229 ? 25.092 -2.862 -13.211 1.00 77.69 229 LEU A O 1
ATOM 1849 N N . ILE A 1 230 ? 25.929 -0.811 -12.848 1.00 75.69 230 ILE A N 1
ATOM 1850 C CA . ILE A 1 230 ? 27.330 -1.252 -12.751 1.00 75.69 230 ILE A CA 1
ATOM 1851 C C . ILE A 1 230 ? 27.470 -2.302 -11.636 1.00 75.69 230 ILE A C 1
ATOM 1853 O O . ILE A 1 230 ? 26.964 -2.114 -10.532 1.00 75.69 230 ILE A O 1
ATOM 1857 N N . GLU A 1 231 ? 28.147 -3.414 -11.949 1.00 72.25 231 GLU A N 1
ATOM 1858 C CA . GLU A 1 231 ? 28.403 -4.547 -11.037 1.00 72.25 231 GLU A CA 1
ATOM 1859 C C . GLU A 1 231 ? 27.144 -5.289 -10.539 1.00 72.25 231 GLU A C 1
ATOM 1861 O O . GLU A 1 231 ? 27.215 -6.102 -9.614 1.00 72.25 231 GLU A O 1
ATOM 1866 N N . LYS A 1 232 ? 25.985 -5.060 -11.169 1.00 78.50 232 LYS A N 1
ATOM 1867 C CA . LYS A 1 232 ? 24.742 -5.792 -10.898 1.00 78.50 232 LYS A CA 1
ATOM 1868 C C . LYS A 1 232 ? 24.503 -6.878 -11.948 1.00 78.50 232 LYS A C 1
ATOM 1870 O O . LYS A 1 232 ? 24.927 -6.771 -13.092 1.00 78.50 232 LYS A O 1
ATOM 1875 N N . THR A 1 233 ? 23.808 -7.935 -11.544 1.00 81.06 233 THR A 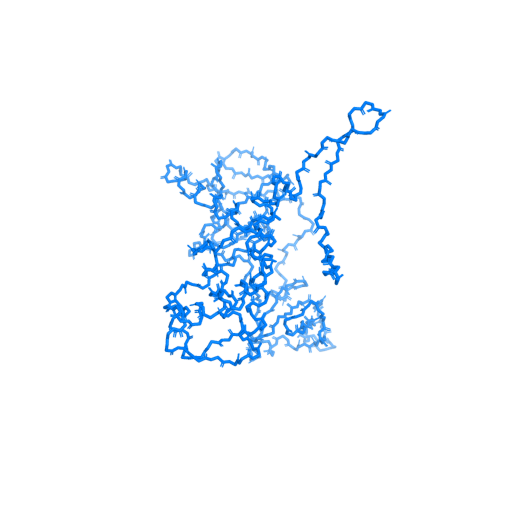N 1
ATOM 1876 C CA . THR A 1 233 ? 23.341 -9.029 -12.407 1.00 81.06 233 THR A CA 1
ATOM 1877 C C . THR A 1 233 ? 21.815 -9.056 -12.424 1.00 81.06 233 THR A C 1
ATOM 1879 O O . THR A 1 233 ? 21.175 -8.583 -11.487 1.00 81.06 233 THR A O 1
ATOM 1882 N N . TRP A 1 234 ? 21.218 -9.595 -13.481 1.00 84.81 234 TRP A N 1
ATOM 1883 C CA . TRP A 1 234 ? 19.766 -9.719 -13.639 1.00 84.81 234 TRP A CA 1
ATOM 1884 C C . TRP A 1 234 ? 19.444 -10.836 -14.636 1.00 84.81 234 TRP A C 1
ATOM 1886 O O . TRP A 1 234 ? 20.330 -11.315 -15.345 1.00 84.81 234 TRP A O 1
ATOM 1896 N N . LEU A 1 235 ? 18.179 -11.251 -14.693 1.00 83.38 235 LEU A N 1
ATOM 1897 C CA . LEU A 1 235 ? 17.660 -12.070 -15.788 1.00 83.38 235 LEU A CA 1
ATOM 1898 C C . LEU A 1 235 ? 17.228 -11.161 -16.945 1.00 83.38 235 LEU A C 1
ATOM 1900 O O . LEU A 1 235 ? 16.528 -10.171 -16.727 1.00 83.38 235 LEU A O 1
ATOM 1904 N N . ASP A 1 236 ? 17.608 -11.499 -18.178 1.00 83.06 236 ASP A N 1
ATOM 1905 C CA . ASP A 1 236 ? 17.292 -10.676 -19.356 1.00 83.06 236 ASP A CA 1
ATOM 1906 C C . ASP A 1 236 ? 15.782 -10.517 -19.575 1.00 83.06 236 ASP A C 1
ATOM 1908 O O . ASP A 1 236 ? 15.316 -9.450 -19.974 1.00 83.06 236 ASP A O 1
ATOM 1912 N N . GLU A 1 237 ? 14.992 -11.548 -19.273 1.00 81.06 237 GLU A N 1
ATOM 1913 C CA . GLU A 1 237 ? 13.528 -11.491 -19.350 1.00 81.06 237 GLU A CA 1
ATOM 1914 C C . GLU A 1 237 ? 12.940 -10.474 -18.363 1.00 81.06 237 GLU A C 1
ATOM 1916 O O . GLU A 1 237 ? 12.093 -9.653 -18.737 1.00 81.06 237 GLU A O 1
ATOM 1921 N N . ASP A 1 238 ? 13.431 -10.483 -17.122 1.00 79.75 238 ASP A N 1
ATOM 1922 C CA . ASP A 1 238 ? 13.004 -9.549 -16.083 1.00 79.75 238 ASP A CA 1
ATOM 1923 C C . ASP A 1 238 ? 13.425 -8.124 -16.420 1.00 79.75 238 ASP A C 1
ATOM 1925 O O . ASP A 1 238 ? 12.611 -7.208 -16.299 1.00 79.75 238 ASP A O 1
ATOM 1929 N N . PHE A 1 239 ? 14.648 -7.939 -16.921 1.00 89.62 239 PHE A N 1
ATOM 1930 C CA . PHE A 1 239 ? 15.135 -6.643 -17.384 1.00 89.62 239 PHE A CA 1
ATOM 1931 C C . PHE A 1 239 ? 14.296 -6.099 -18.538 1.00 89.62 239 PHE A C 1
ATOM 1933 O O . PHE A 1 239 ? 13.814 -4.970 -18.476 1.00 89.62 239 PHE A O 1
ATOM 1940 N N . ASN A 1 240 ? 14.075 -6.903 -19.579 1.00 87.75 240 ASN A N 1
ATOM 1941 C CA . ASN A 1 240 ? 13.294 -6.498 -20.744 1.00 87.75 240 ASN A CA 1
ATOM 1942 C C . ASN A 1 240 ? 11.862 -6.136 -20.349 1.00 87.75 240 ASN A C 1
ATOM 1944 O O . ASN A 1 240 ? 11.335 -5.112 -20.782 1.00 87.75 240 ASN A O 1
ATOM 1948 N N . SER A 1 241 ? 11.240 -6.944 -19.491 1.00 84.56 241 SER A N 1
ATOM 1949 C CA . SER A 1 241 ? 9.888 -6.671 -19.020 1.00 84.56 241 SER A CA 1
ATOM 1950 C C . SER A 1 241 ? 9.824 -5.421 -18.137 1.00 84.56 241 SER A C 1
ATOM 1952 O O . SER A 1 241 ? 8.909 -4.612 -18.296 1.00 84.56 241 SER A O 1
ATOM 1954 N N . ALA A 1 242 ? 10.793 -5.238 -17.239 1.00 84.62 242 ALA A N 1
ATOM 1955 C CA . ALA A 1 242 ? 10.897 -4.067 -16.378 1.00 84.62 242 ALA A CA 1
ATOM 1956 C C . ALA A 1 242 ? 11.129 -2.773 -17.174 1.00 84.62 242 ALA A C 1
ATOM 1958 O O . ALA A 1 242 ? 10.448 -1.779 -16.922 1.00 84.62 242 ALA A O 1
ATOM 1959 N N . TRP A 1 243 ? 12.033 -2.802 -18.158 1.00 90.25 243 TRP A N 1
ATOM 1960 C CA . TRP A 1 243 ? 12.315 -1.684 -19.061 1.00 90.25 243 TRP A CA 1
ATOM 1961 C C . TRP A 1 243 ? 11.070 -1.273 -19.846 1.00 90.25 243 TRP A C 1
ATOM 1963 O O . TRP A 1 243 ? 10.682 -0.109 -19.816 1.00 90.25 243 TRP A O 1
ATOM 1973 N N . ASN A 1 244 ? 10.390 -2.237 -20.473 1.00 85.62 244 ASN A N 1
ATOM 1974 C CA . ASN A 1 244 ? 9.195 -1.970 -21.273 1.00 85.62 244 ASN A CA 1
ATOM 1975 C C . ASN A 1 244 ? 8.064 -1.347 -20.436 1.00 85.62 244 ASN A C 1
ATOM 1977 O O . ASN A 1 244 ? 7.334 -0.479 -20.909 1.00 85.62 244 ASN A O 1
ATOM 1981 N N . GLN A 1 245 ? 7.920 -1.764 -19.175 1.00 81.88 245 GLN A N 1
ATOM 1982 C CA . GLN A 1 245 ? 6.957 -1.147 -18.263 1.00 81.88 245 GLN A CA 1
ATOM 1983 C C . GLN A 1 245 ? 7.382 0.268 -17.862 1.00 81.88 245 GLN A C 1
ATOM 1985 O O . GLN A 1 245 ? 6.569 1.185 -17.927 1.00 81.88 245 GLN A O 1
ATOM 1990 N N . ALA A 1 246 ? 8.648 0.462 -17.485 1.00 83.12 246 ALA A N 1
ATOM 1991 C CA . ALA A 1 246 ? 9.159 1.766 -17.076 1.00 83.12 246 ALA A CA 1
ATOM 1992 C C . ALA A 1 246 ? 9.084 2.806 -18.205 1.00 83.12 246 ALA A C 1
ATOM 1994 O O . ALA A 1 246 ? 8.683 3.942 -17.959 1.00 83.12 246 ALA A O 1
ATOM 1995 N N . ILE A 1 247 ? 9.410 2.419 -19.442 1.00 85.38 247 ILE A N 1
ATOM 1996 C CA . ILE A 1 247 ? 9.339 3.323 -20.592 1.00 85.38 247 ILE A CA 1
ATOM 1997 C C . ILE A 1 247 ? 7.889 3.658 -20.946 1.00 85.38 247 ILE A C 1
ATOM 1999 O O . ILE A 1 247 ? 7.571 4.819 -21.173 1.00 85.38 247 ILE A O 1
ATOM 2003 N N . SER A 1 248 ? 6.974 2.685 -20.884 1.00 82.56 248 SER A N 1
ATOM 2004 C CA . SER A 1 248 ? 5.538 2.933 -21.059 1.00 82.56 248 SER A CA 1
ATOM 2005 C C . SER A 1 248 ? 4.990 3.904 -20.004 1.00 82.56 248 SER A C 1
ATOM 2007 O O . SER A 1 248 ? 4.239 4.826 -20.338 1.00 82.56 248 SER A O 1
ATOM 2009 N N . ASP A 1 249 ? 5.372 3.719 -18.735 1.00 81.00 249 ASP A N 1
ATOM 2010 C CA . ASP A 1 249 ? 4.992 4.605 -17.629 1.00 81.00 249 ASP A CA 1
ATOM 2011 C C . ASP A 1 249 ? 5.538 6.030 -17.865 1.00 81.00 249 ASP A C 1
ATOM 2013 O O . ASP A 1 249 ? 4.801 7.010 -17.721 1.00 81.00 249 ASP A O 1
ATOM 2017 N N . TYR A 1 250 ? 6.801 6.147 -18.294 1.00 82.12 250 TYR A N 1
ATOM 2018 C CA . TYR A 1 250 ? 7.453 7.419 -18.613 1.00 82.12 250 TYR A CA 1
ATOM 2019 C C . TYR A 1 250 ? 6.781 8.147 -19.785 1.00 82.12 250 TYR A C 1
ATOM 2021 O O . TYR A 1 250 ? 6.389 9.300 -19.636 1.00 82.12 250 TYR A O 1
ATOM 2029 N N . LEU A 1 251 ? 6.550 7.478 -20.918 1.00 79.44 251 LEU A N 1
ATOM 2030 C CA . LEU A 1 251 ? 5.895 8.082 -22.087 1.00 79.44 251 LEU A CA 1
ATOM 2031 C C . LEU A 1 251 ? 4.478 8.553 -21.758 1.00 79.44 251 LEU A C 1
ATOM 2033 O O . LEU A 1 251 ? 4.059 9.629 -22.182 1.00 79.44 251 LEU A O 1
ATOM 2037 N N . THR A 1 252 ? 3.748 7.772 -20.958 1.00 78.50 252 THR A N 1
ATOM 2038 C CA . THR A 1 252 ? 2.417 8.154 -20.469 1.00 78.50 252 THR A CA 1
ATOM 2039 C C . THR A 1 252 ? 2.479 9.410 -19.602 1.00 78.50 252 THR A C 1
ATOM 2041 O O . THR A 1 252 ? 1.579 10.251 -19.667 1.00 78.50 252 THR A O 1
ATOM 2044 N N . LEU A 1 253 ? 3.517 9.541 -18.773 1.00 77.06 253 LEU A N 1
ATOM 2045 C CA . LEU A 1 253 ? 3.745 10.735 -17.971 1.00 77.06 253 LEU A CA 1
ATOM 2046 C C . LEU A 1 253 ? 4.081 11.936 -18.865 1.00 77.06 253 LEU A C 1
ATOM 2048 O O . LEU A 1 253 ? 3.391 12.949 -18.758 1.00 77.06 253 LEU A O 1
ATOM 2052 N N . SER A 1 254 ? 5.036 11.802 -19.789 1.00 75.19 254 SER A N 1
ATOM 2053 C CA . SER A 1 254 ? 5.429 12.861 -20.732 1.00 75.19 254 SER A CA 1
ATOM 2054 C C . SER A 1 254 ? 4.258 13.331 -21.601 1.00 75.19 254 SER A C 1
ATOM 2056 O O . SER A 1 254 ? 4.054 14.529 -21.777 1.00 75.19 254 SER A O 1
ATOM 2058 N N . LEU A 1 255 ? 3.396 12.419 -22.062 1.00 73.12 255 LEU A N 1
ATOM 2059 C CA . LEU A 1 255 ? 2.159 12.749 -22.786 1.00 73.12 255 LEU A CA 1
ATOM 2060 C C . LEU A 1 255 ? 1.188 13.631 -21.986 1.00 73.12 255 LEU A C 1
ATOM 2062 O O . LEU A 1 255 ? 0.430 14.413 -22.563 1.00 73.12 255 LEU A O 1
ATOM 2066 N N . LYS A 1 256 ? 1.178 13.490 -20.659 1.00 72.31 256 LYS A N 1
ATOM 2067 C CA . LYS A 1 256 ? 0.329 14.290 -19.768 1.00 72.31 256 LYS A CA 1
ATOM 2068 C C . LYS A 1 256 ? 0.973 15.623 -19.407 1.00 72.31 256 LYS A C 1
ATOM 2070 O O . LYS A 1 256 ? 0.266 16.617 -19.270 1.00 72.31 256 LYS A O 1
ATOM 2075 N N . THR A 1 257 ? 2.287 15.649 -19.200 1.00 72.50 257 THR A N 1
ATOM 2076 C CA . THR A 1 257 ? 2.996 16.836 -18.704 1.00 72.50 257 THR A CA 1
ATOM 2077 C C . THR A 1 257 ? 3.442 17.761 -19.831 1.00 72.50 257 THR A C 1
ATOM 2079 O O . THR A 1 257 ? 3.221 18.974 -19.760 1.00 72.50 257 THR A O 1
ATOM 2082 N N . GLU A 1 258 ? 4.026 17.198 -20.882 1.00 71.81 258 GLU A N 1
ATOM 2083 C CA . GLU A 1 258 ? 4.633 17.913 -22.009 1.00 71.81 258 GLU A CA 1
ATOM 2084 C C . GLU A 1 258 ? 3.719 17.897 -23.237 1.00 71.81 258 GLU A C 1
ATOM 2086 O O . GLU A 1 258 ? 3.564 18.924 -23.898 1.00 71.81 258 GLU A O 1
ATOM 2091 N N . GLY A 1 259 ? 3.029 16.778 -23.472 1.00 68.12 259 GLY A N 1
ATOM 2092 C CA . GLY A 1 259 ? 2.167 16.582 -24.636 1.00 68.12 259 GLY A CA 1
ATOM 2093 C C . GLY A 1 259 ? 2.945 16.277 -25.915 1.00 68.12 259 GLY A C 1
ATOM 2094 O O . GLY A 1 259 ? 4.173 16.249 -25.937 1.00 68.12 259 GLY A O 1
ATOM 2095 N N . LEU A 1 260 ? 2.217 16.038 -27.003 1.00 69.00 260 LEU A N 1
ATOM 2096 C CA . LEU A 1 260 ? 2.785 15.847 -28.336 1.00 69.00 260 LEU A CA 1
ATOM 2097 C C . LEU A 1 260 ? 2.422 17.052 -29.203 1.00 69.00 260 LEU A C 1
ATOM 2099 O O . LEU A 1 260 ? 1.242 17.329 -29.390 1.00 69.00 260 LEU A O 1
ATOM 2103 N N . GLN A 1 261 ? 3.421 17.770 -29.729 1.00 64.62 261 GLN A N 1
ATOM 2104 C CA . GLN A 1 261 ? 3.209 18.899 -30.655 1.00 64.62 261 GLN A CA 1
ATOM 2105 C C . GLN A 1 261 ? 2.213 19.960 -30.130 1.00 64.62 261 GLN A C 1
ATOM 2107 O O . GLN A 1 261 ? 1.425 20.519 -30.886 1.00 64.62 261 GLN A O 1
ATOM 2112 N N . GLY A 1 262 ? 2.237 20.229 -28.820 1.00 61.75 262 GLY A N 1
ATOM 2113 C CA . GLY A 1 262 ? 1.340 21.195 -28.173 1.00 61.75 262 GLY A CA 1
ATOM 2114 C C . GLY A 1 262 ? -0.017 20.636 -27.734 1.00 61.75 262 GLY A C 1
ATOM 2115 O O . GLY A 1 262 ? -0.817 21.392 -27.197 1.00 61.75 262 GLY A O 1
ATOM 2116 N N . TYR A 1 263 ? -0.272 19.336 -27.909 1.00 65.75 263 TYR A N 1
ATOM 2117 C CA . TYR A 1 263 ? -1.486 18.665 -27.442 1.00 65.75 263 TYR A CA 1
ATOM 2118 C C . TYR A 1 263 ? -1.194 17.782 -26.228 1.00 65.75 263 TYR A C 1
ATOM 2120 O O . TYR A 1 263 ? -0.487 16.777 -26.345 1.00 65.75 263 TYR A O 1
ATOM 2128 N N . LYS A 1 264 ? -1.761 18.116 -25.062 1.00 75.69 264 LYS A N 1
ATOM 2129 C CA . LYS A 1 264 ? -1.649 17.284 -23.854 1.00 75.69 264 LYS A CA 1
ATOM 2130 C C . LYS A 1 264 ? -2.890 16.432 -23.651 1.00 75.69 264 LYS A C 1
ATOM 2132 O O . LYS A 1 264 ? -4.025 16.880 -23.830 1.00 75.69 264 LYS A O 1
ATOM 2137 N N . ILE A 1 265 ? -2.685 15.191 -23.218 1.00 66.31 265 ILE A N 1
ATOM 2138 C CA . ILE A 1 265 ? -3.807 14.354 -22.786 1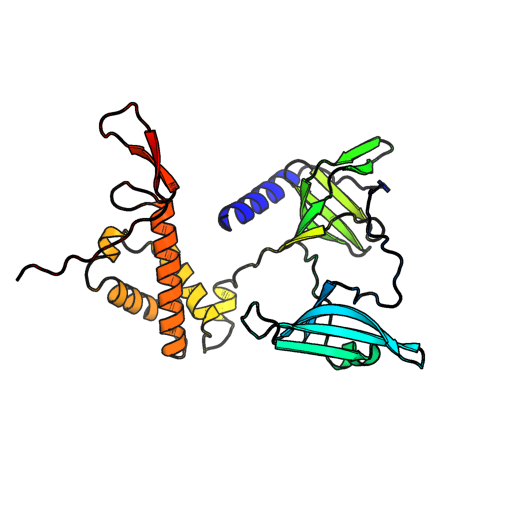.00 66.31 265 ILE A CA 1
ATOM 2139 C C . ILE A 1 265 ? -4.477 15.034 -21.579 1.00 66.31 265 ILE A C 1
ATOM 2141 O O . ILE A 1 265 ? -3.809 15.502 -20.661 1.00 66.31 265 ILE A O 1
ATOM 2145 N N . HIS A 1 266 ? -5.807 15.072 -21.596 1.00 66.94 266 HIS A N 1
ATOM 2146 C CA . HIS A 1 266 ? -6.712 15.778 -20.683 1.00 66.94 266 HIS A CA 1
ATOM 2147 C C . HIS A 1 266 ? -6.777 17.303 -20.831 1.00 66.94 266 HIS A C 1
ATOM 2149 O O . HIS A 1 266 ? -7.471 17.958 -20.051 1.00 66.94 266 HIS A O 1
ATOM 2155 N N . GLU A 1 267 ? -6.147 17.873 -21.856 1.00 70.62 267 GLU A N 1
ATOM 2156 C CA . GLU A 1 267 ? -6.318 19.284 -22.190 1.00 70.62 267 GLU A CA 1
ATOM 2157 C C . GLU A 1 267 ? -7.652 19.533 -22.910 1.00 70.62 267 GLU A C 1
ATOM 2159 O O . GLU A 1 267 ? -8.174 18.676 -23.636 1.00 70.62 267 GLU A O 1
ATOM 2164 N N . ARG A 1 268 ? -8.241 20.711 -22.665 1.00 66.69 268 ARG A N 1
ATOM 2165 C CA . ARG A 1 268 ? -9.464 21.151 -23.340 1.00 66.69 268 ARG A CA 1
ATOM 2166 C C . ARG A 1 268 ? -9.110 21.770 -24.683 1.00 66.69 268 ARG A C 1
ATOM 2168 O O . ARG A 1 268 ? -8.433 22.789 -24.738 1.00 66.69 268 ARG A O 1
ATOM 2175 N N . LEU A 1 269 ? -9.635 21.187 -25.748 1.00 66.44 269 LEU A N 1
ATOM 2176 C CA . LEU A 1 269 ? -9.489 21.675 -27.109 1.00 66.44 269 LEU A CA 1
ATOM 2177 C C . LEU A 1 269 ? -10.771 22.381 -27.543 1.00 66.44 269 LEU A C 1
ATOM 2179 O O . LEU A 1 269 ? -11.878 21.954 -27.206 1.00 66.44 269 LEU A O 1
ATOM 2183 N N . VAL A 1 270 ? -10.621 23.456 -28.312 1.00 62.56 270 VAL A N 1
ATOM 2184 C CA . VAL A 1 270 ? -11.749 24.107 -28.983 1.00 62.56 270 VAL A CA 1
ATOM 2185 C C . VAL A 1 270 ? -11.943 23.433 -30.334 1.00 62.56 270 VAL A C 1
ATOM 2187 O O . VAL A 1 270 ? -11.068 23.503 -31.196 1.00 62.56 270 VAL A O 1
ATOM 2190 N N . HIS A 1 271 ? -13.087 22.781 -30.529 1.00 52.59 271 HIS A N 1
ATOM 2191 C CA . HIS A 1 271 ? -13.444 22.181 -31.807 1.00 52.59 271 HIS A CA 1
ATOM 2192 C C . HIS A 1 271 ? -14.224 23.204 -32.646 1.00 52.59 271 HIS A C 1
ATOM 2194 O O . HIS A 1 271 ? -15.302 23.650 -32.252 1.00 52.59 271 HIS A O 1
ATOM 2200 N N . ARG A 1 272 ? -13.678 23.615 -33.800 1.00 45.44 272 ARG A N 1
ATOM 2201 C CA . ARG A 1 272 ? -14.376 24.471 -34.776 1.00 45.44 272 ARG A CA 1
ATOM 2202 C C . ARG A 1 272 ? -14.623 23.702 -36.070 1.00 45.44 272 ARG A C 1
ATOM 2204 O O . ARG A 1 272 ? -13.795 23.731 -36.971 1.00 45.44 272 ARG A O 1
ATOM 2211 N N . PHE A 1 273 ? -15.804 23.104 -36.183 1.00 43.84 273 PHE A N 1
ATOM 2212 C CA . PHE A 1 273 ? -16.433 22.839 -37.475 1.00 43.84 273 PHE A CA 1
ATOM 2213 C C . PHE A 1 273 ? -17.897 23.303 -37.427 1.00 43.84 273 PHE A C 1
ATOM 2215 O O . PHE A 1 273 ? -18.713 22.771 -36.684 1.00 43.84 273 PHE A O 1
ATOM 2222 N N . ASN A 1 274 ? -18.211 24.340 -38.210 1.00 44.22 274 ASN A N 1
ATOM 2223 C CA . ASN A 1 274 ? -19.553 24.808 -38.597 1.00 44.22 274 ASN A CA 1
ATOM 2224 C C . ASN A 1 274 ? -20.637 25.115 -37.528 1.00 44.22 274 ASN A C 1
ATOM 2226 O O . ASN A 1 274 ? -21.780 25.347 -37.920 1.00 44.22 274 ASN A O 1
ATOM 2230 N N . ARG A 1 275 ? -20.335 25.218 -36.223 1.00 48.41 275 ARG A N 1
ATOM 2231 C CA . ARG A 1 275 ? -21.266 25.676 -35.152 1.00 48.41 275 ARG A CA 1
ATOM 2232 C C . ARG A 1 275 ? -20.525 26.383 -33.991 1.00 48.41 275 ARG A C 1
ATOM 2234 O O . ARG A 1 275 ? -19.293 26.358 -33.998 1.00 48.41 275 ARG A O 1
ATOM 2241 N N . PRO A 1 276 ? -21.216 27.090 -33.055 1.00 48.25 276 PRO A N 1
ATOM 2242 C CA . PRO A 1 276 ? -20.559 27.814 -31.956 1.00 48.25 276 PRO A CA 1
ATOM 2243 C C . PRO A 1 276 ? -19.621 26.905 -31.156 1.00 48.25 276 PRO A C 1
ATOM 2245 O O . PRO A 1 276 ? -19.919 25.736 -30.960 1.00 48.25 276 PRO A O 1
ATOM 2248 N N . SER A 1 277 ? -18.485 27.461 -30.729 1.00 49.88 277 SER A N 1
ATOM 2249 C CA . SER A 1 277 ? -17.339 26.760 -30.138 1.00 49.88 277 SER A CA 1
ATOM 2250 C C . SER A 1 277 ? -17.733 25.702 -29.096 1.00 49.88 277 SER A C 1
ATOM 2252 O O . SER A 1 277 ? -18.108 26.046 -27.975 1.00 49.88 277 SER A O 1
ATOM 2254 N N . GLU A 1 278 ? -17.588 24.424 -29.441 1.00 53.94 278 GLU A N 1
ATOM 2255 C CA . GLU A 1 278 ? -17.723 23.312 -28.498 1.00 53.94 278 GLU A CA 1
ATOM 2256 C C . GLU A 1 278 ? -16.345 22.949 -27.923 1.00 53.94 278 GLU A C 1
ATOM 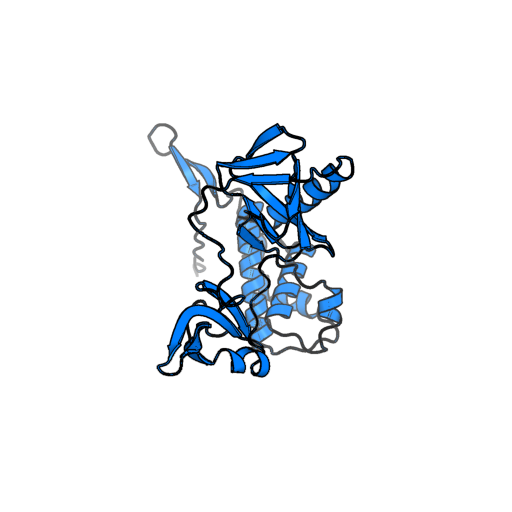2258 O O . GLU A 1 278 ? -15.330 22.936 -28.629 1.00 53.94 278 GLU A O 1
ATOM 2263 N N . PHE A 1 279 ? -16.295 22.685 -26.615 1.00 59.28 279 PHE A N 1
ATOM 2264 C CA . PHE A 1 279 ? -15.079 22.256 -25.925 1.00 59.28 279 PHE A CA 1
ATOM 2265 C C . PHE A 1 279 ? -15.032 20.729 -25.870 1.00 59.28 279 PHE A C 1
ATOM 2267 O O . PHE A 1 279 ? -15.948 20.105 -25.337 1.00 59.28 279 PHE A O 1
ATOM 2274 N N . ALA A 1 280 ? -13.941 20.138 -26.343 1.00 57.28 280 ALA A N 1
ATOM 2275 C CA . ALA A 1 280 ? -13.655 18.712 -26.215 1.00 57.28 280 ALA A CA 1
ATOM 2276 C C . ALA A 1 280 ? -12.479 18.490 -25.255 1.00 57.28 280 ALA A C 1
ATOM 2278 O O . ALA A 1 280 ? -11.644 19.374 -25.076 1.00 57.28 280 ALA A O 1
ATOM 2279 N N . THR A 1 281 ? -12.390 17.315 -24.635 1.00 62.75 281 THR A N 1
ATOM 2280 C CA . THR A 1 281 ? -11.219 16.912 -23.842 1.00 62.75 281 THR A CA 1
ATOM 2281 C C . THR A 1 281 ? -10.461 15.836 -24.599 1.00 62.75 281 THR A C 1
ATOM 2283 O O . THR A 1 281 ? -11.050 14.825 -24.983 1.00 62.75 281 THR A O 1
ATOM 2286 N N . LEU A 1 282 ? -9.156 16.030 -24.794 1.00 55.16 282 LEU A N 1
ATOM 2287 C CA . LEU A 1 282 ? -8.314 15.024 -25.432 1.00 55.16 282 LEU A CA 1
ATOM 2288 C C . LEU A 1 282 ? -8.127 13.836 -24.480 1.00 55.16 282 LEU A C 1
ATOM 2290 O O . LEU A 1 282 ? -7.438 13.946 -23.474 1.00 55.16 282 LEU A O 1
ATOM 2294 N N . ILE A 1 283 ? -8.770 12.705 -24.755 1.00 55.34 283 ILE A N 1
ATOM 2295 C CA . ILE A 1 283 ? -8.721 11.522 -23.876 1.00 55.34 283 ILE A CA 1
ATOM 2296 C C . ILE A 1 283 ? -7.608 10.539 -24.245 1.00 55.34 283 ILE A C 1
ATOM 2298 O O . ILE A 1 283 ? -7.152 9.794 -23.382 1.00 55.34 283 ILE A O 1
ATOM 2302 N N . ASN A 1 284 ? -7.167 10.540 -25.503 1.00 61.06 284 ASN A N 1
ATOM 2303 C CA . ASN A 1 284 ? -6.082 9.700 -25.996 1.00 61.06 284 ASN A CA 1
ATOM 2304 C C . ASN A 1 284 ? -5.487 10.299 -27.283 1.00 61.06 284 ASN A C 1
ATOM 2306 O O . ASN A 1 284 ? -6.201 10.972 -28.028 1.00 61.06 284 ASN A O 1
ATOM 2310 N N . ILE A 1 285 ? -4.212 10.018 -27.555 1.00 63.03 285 ILE A N 1
ATOM 2311 C CA . ILE A 1 285 ? -3.556 10.270 -28.841 1.00 63.03 285 ILE A CA 1
ATOM 2312 C C . ILE A 1 285 ? -3.278 8.898 -29.463 1.00 63.03 285 ILE A C 1
ATOM 2314 O O . ILE A 1 285 ? -2.356 8.197 -29.052 1.00 63.03 285 ILE A O 1
ATOM 2318 N N . ASN A 1 286 ? -4.107 8.495 -30.429 1.00 52.69 286 ASN A N 1
ATOM 2319 C CA . ASN A 1 286 ? -3.878 7.267 -31.189 1.00 52.69 286 ASN A CA 1
ATOM 2320 C C . ASN A 1 286 ? -2.790 7.525 -32.235 1.00 52.69 286 ASN A C 1
ATOM 2322 O O . ASN A 1 286 ? -2.962 8.363 -33.118 1.00 52.69 286 ASN A O 1
ATOM 2326 N N . LEU A 1 287 ? -1.688 6.786 -32.143 1.00 46.12 287 LEU A N 1
ATOM 2327 C CA . LEU A 1 287 ? -0.605 6.817 -33.118 1.00 46.12 287 LEU A CA 1
ATOM 2328 C C . LEU A 1 287 ? -0.849 5.705 -34.140 1.00 46.12 287 LEU A C 1
ATOM 2330 O O . LEU A 1 287 ? -0.883 4.529 -33.784 1.00 46.12 287 LEU A O 1
ATOM 2334 N N . THR A 1 288 ? -1.039 6.077 -35.402 1.00 35.56 288 THR A N 1
ATOM 2335 C CA . THR A 1 288 ? -0.982 5.136 -36.527 1.00 35.56 288 THR A CA 1
ATOM 2336 C C . THR A 1 288 ? 0.328 5.398 -37.255 1.00 35.56 288 THR A C 1
ATOM 2338 O O . THR A 1 288 ? 0.600 6.523 -37.661 1.00 35.56 288 THR A O 1
ATOM 2341 N N . LEU A 1 289 ? 1.187 4.380 -37.315 1.00 32.56 289 LEU A N 1
ATOM 2342 C CA . LEU A 1 289 ? 2.391 4.400 -38.140 1.00 32.56 289 LEU A CA 1
ATOM 2343 C C . LEU A 1 289 ? 1.936 4.226 -39.588 1.00 32.56 289 LEU A C 1
ATOM 2345 O O . LEU A 1 289 ? 1.579 3.114 -39.982 1.00 32.56 289 LEU A O 1
ATOM 2349 N N . ASP A 1 290 ? 1.915 5.309 -40.361 1.00 32.03 290 ASP A N 1
ATOM 2350 C CA . ASP A 1 290 ? 1.802 5.189 -41.812 1.00 32.03 290 ASP A CA 1
ATOM 2351 C C . ASP A 1 290 ? 3.050 4.458 -42.319 1.00 32.03 290 ASP A C 1
ATOM 2353 O O . ASP A 1 290 ? 4.183 4.858 -42.036 1.00 32.03 290 ASP A O 1
ATOM 2357 N N . GLN A 1 291 ? 2.849 3.342 -43.025 1.00 30.27 291 GLN A N 1
ATOM 2358 C CA . GLN A 1 291 ? 3.953 2.655 -43.687 1.00 30.27 291 GLN A CA 1
ATOM 2359 C C . GLN A 1 291 ? 4.563 3.574 -44.753 1.00 30.27 291 GLN A C 1
ATOM 2361 O O . GLN A 1 291 ? 3.820 4.314 -45.405 1.00 30.27 291 GLN A O 1
ATOM 2366 N N . PRO A 1 292 ? 5.891 3.531 -44.962 1.00 30.64 292 PRO A N 1
ATOM 2367 C CA . PRO A 1 292 ? 6.509 4.309 -46.019 1.00 30.64 292 PRO A CA 1
ATOM 2368 C C . PRO A 1 292 ? 5.891 3.918 -47.364 1.00 30.64 292 PRO A C 1
ATOM 2370 O O . PRO A 1 292 ? 5.809 2.741 -47.717 1.00 30.64 292 PRO A O 1
ATOM 2373 N N . ILE A 1 293 ? 5.431 4.928 -48.101 1.00 35.91 293 ILE A N 1
ATOM 2374 C CA . ILE A 1 293 ? 5.074 4.787 -49.509 1.00 35.91 293 ILE A CA 1
ATOM 2375 C C . ILE A 1 293 ? 6.384 4.467 -50.240 1.00 35.91 293 ILE A C 1
ATOM 2377 O O . ILE A 1 293 ? 7.304 5.285 -50.207 1.00 35.91 293 ILE A O 1
ATOM 2381 N N . ASN A 1 294 ? 6.471 3.262 -50.812 1.00 35.78 294 ASN A N 1
ATOM 2382 C CA . ASN A 1 294 ? 7.574 2.836 -51.684 1.00 35.78 294 ASN A CA 1
ATOM 2383 C C . ASN A 1 294 ? 7.751 3.772 -52.882 1.00 35.78 294 ASN A C 1
ATOM 2385 O O . ASN A 1 294 ? 6.715 4.170 -53.466 1.00 35.78 294 ASN A O 1
#

Secondary structure (DSSP, 8-state):
--HHHHHHHHHHHHHHGGGSPPEEP-EEE---S------TTTTS-TT-EEEETTEEEEEEEEEE-TT--EEEEEEEEPTTSSSEEEEEEEEGGGTTTTT-EE--S--TTTEEEEEPTTEEEEETTEEEEE-SEEEEEEEE-TT--EEEEETTEEEEE-GGG---EEEEE--PPPPHHHHHHS-SB--HHHHHHHHHHHHHHH--S-HHHHTSTTHHHHHHHHHHTSTTTTT-B--HHHHHHHHHHHHHHHHHHHHHHT-BTTB-TTPEEEE-SSSS-EEEE--------PPP--

Sequence (294 aa):
MNSSHLSNLQEQTLQAQNNSLPQKIQAILVYSQHNKGNTKFAPFEKHTLVKAKNSFGIVLKNSYDQYNRRFITIAWWKNNSTEIERKFSYPYEDLKPLSITPLDQLIPQKTIVLIPKGTTILINNDINILQKSLFFLKEIDSQGSYHLVNPESSYIFSYSNFPGVPFACLVEFPTLKELAAAANHLDKLQLRILAGAWLINNQPPLLADYLKENTDAFLKSVFIKSSSLIEKTWLDEDFNSAWNQAISDYLTLSLKTEGLQGYKIHERLVHRFNRPSEFATLININLTLDQPIN

Foldseek 3Di:
DDPVVVVVQLVLQVVLPPPDDAFEFDAKDDPDPDPPDVDPLPPQAAQFWKDFDQKIWGFHDWDADPVRFIKTWIFIDDHPDPDTPDIDIDGSVCCVVRVIDGDDLQDAPWWKWWADFQIWTATPNDTDGDGGDIWHQHDQDPQRWTWTTGSPHIYIHHPVRDRIDTDGTHDDDQDLVNLVVPDLEDALVSLLVLLLVCCVVVVQDAPVVVPDPCSLVVSLVVSCVDPSNVSHHYDPVSNVVSNVVSVVVSSLVRLQPVNDPPDHQQDWDFDDDDDPTDIDGRNDDDDDPDDDDD